Protein AF-A0A3A1U8Y9-F1 (afdb_monomer_lite)

pLDDT: mean 75.76, std 10.54, range [41.84, 91.44]

Sequence (320 aa):
MPALLRFALTLPPLVVVALGGVVLALADAPQGLLAAGSSALALLVVPPLLAGVFVSYWAWEGDARRRLRVCLSVLAAVQLAAAVGFALVLVALPSALPAGLGVLALALSCDPFAVLLGRAARRREPRLVVRTDLDGVRAAIRTAWRRAGIGAAIGLAFGILLVTVLGLGLAGGDLDWRLGAFVLLFTGLGASLAASFGSLAVGRRVREVIGEEWTSSRRIGRAVRGKPEELSPEDADRAARYAAVAPDWLRLQTLSQLTNAVLPLVLAANAVGSDSGLAGFLLVCAALTLATALTAVVLIRGQMRRIRAYAAEHPVPATP

Secondary structure (DSSP, 8-state):
--HHHHHHHHHHHHHHHHHHHHHHHHTT--HHHHHHHHHHHHHHHHHHHHHHHHHHHSB--THHHHHHHHHHHHHHHHHHHHHHHHHHHHHH-GGGHHHHHHHHHHHHHHHHHHHHHHHHHHHTS--------HHHHHHHHHHHHHHHHHHHHHHHHHHHHHHHHHHHHHSTT---HHHHHHHHHHHHHHHHHHHHHHHHHHHHHHHHHH-SBHHHHHHHHHHTTT------HHHHHHHHHHHHHHHHHHHHHHHHHHHHHHHHHHHHHHHTT---TTHHHHHHHHHHHHHHHHHHHHHHHHHHHHHHHHHHHSPPPPP-

Organism: NCBI:txid2306585

Foldseek 3Di:
DDPVLLVVLVVLLVCLLVLQLVLCVVLVHDLVLSLQLNVLSNLLAVLLQVLLLLLQQFDQDDVSVVVNVVSNVVSVVSNVVSLVSNQVSCVVRVSSVVSSVVSSVSSNVSNVVSNVSSVVNNVPDDFQAQDLCLVVLVVLLVVLQVQLQVLLVVLLVVLVVVQVCCCVPPPPNDRDCLSVLSSLLSSLVRSLSSLVSSLSVSSVVLCSLQPRHPVSNVLLLCVLLPHDGDDDPSSLNSSLSSLVNVLSSLVSVLSSLVSVLSNLVSSLVVLVPDPDPCNVVSVVVSVVSVVVSVVSVVVSVSSNVSSNVSNVVRPDDDDD

Radius of gyration: 21.62 Å; chains: 1; bounding box: 52×36×64 Å

Structure (mmCIF, N/CA/C/O backbone):
data_AF-A0A3A1U8Y9-F1
#
_entry.id   AF-A0A3A1U8Y9-F1
#
loop_
_atom_site.group_PDB
_atom_site.id
_atom_site.type_symbol
_atom_site.label_atom_id
_atom_site.label_alt_id
_atom_site.label_comp_id
_atom_site.label_asym_id
_atom_site.label_entity_id
_atom_site.label_seq_id
_atom_site.pdbx_PDB_ins_code
_atom_site.Cartn_x
_atom_site.Cartn_y
_atom_site.Cartn_z
_atom_site.occupancy
_atom_site.B_iso_or_equiv
_atom_site.auth_seq_id
_atom_site.auth_comp_id
_atom_site.auth_asym_id
_atom_site.auth_atom_id
_atom_site.pdbx_PDB_model_num
ATOM 1 N N . MET A 1 1 ? -16.882 -8.673 0.203 1.00 49.19 1 MET A N 1
ATOM 2 C CA . MET A 1 1 ? -16.352 -8.575 -1.181 1.00 49.19 1 MET A CA 1
ATOM 3 C C . MET A 1 1 ? -15.768 -9.919 -1.633 1.00 49.19 1 MET A C 1
ATOM 5 O O . MET A 1 1 ? -14.816 -10.372 -0.986 1.00 49.19 1 MET A O 1
ATOM 9 N N . PRO A 1 2 ? -16.333 -10.568 -2.669 1.00 48.81 2 PRO A N 1
ATOM 10 C CA . PRO A 1 2 ? -15.871 -11.876 -3.144 1.00 48.81 2 PRO A CA 1
ATOM 11 C C . PRO A 1 2 ? -14.422 -11.797 -3.646 1.00 48.81 2 PRO A C 1
ATOM 13 O O . PRO A 1 2 ? -13.988 -10.747 -4.125 1.00 48.81 2 PRO A O 1
ATOM 16 N N . ALA A 1 3 ? -13.656 -12.880 -3.489 1.00 46.62 3 ALA A N 1
ATOM 17 C CA . ALA A 1 3 ? -12.233 -12.942 -3.849 1.00 46.62 3 ALA A CA 1
ATOM 18 C C . ALA A 1 3 ? -11.980 -12.552 -5.318 1.00 46.62 3 ALA A C 1
ATOM 20 O O . ALA A 1 3 ? -11.024 -11.839 -5.610 1.00 46.62 3 ALA A O 1
ATOM 21 N N . LEU A 1 4 ? -12.920 -12.906 -6.196 1.00 41.84 4 LEU A N 1
ATOM 22 C CA . LEU A 1 4 ? -12.939 -12.584 -7.622 1.00 41.84 4 LEU A CA 1
ATOM 23 C C . LEU A 1 4 ? -12.926 -11.073 -7.908 1.00 41.84 4 LEU A C 1
ATOM 25 O O . LEU A 1 4 ? -12.214 -10.617 -8.791 1.00 41.84 4 LEU A O 1
ATOM 29 N N . LEU A 1 5 ? -13.634 -10.274 -7.102 1.00 51.81 5 LEU A N 1
ATOM 30 C CA . LEU A 1 5 ? -13.669 -8.816 -7.261 1.00 51.81 5 LEU A CA 1
ATOM 31 C C . LEU A 1 5 ? -12.352 -8.155 -6.812 1.00 51.81 5 LEU A C 1
ATOM 33 O O . LEU A 1 5 ? -12.000 -7.087 -7.295 1.00 51.81 5 LEU A O 1
ATOM 37 N N . ARG A 1 6 ? -11.622 -8.781 -5.874 1.00 54.00 6 ARG A N 1
ATOM 38 C CA . ARG A 1 6 ? -10.290 -8.316 -5.433 1.00 54.00 6 ARG A CA 1
ATOM 39 C C . ARG A 1 6 ? -9.225 -8.665 -6.469 1.00 54.00 6 ARG A C 1
ATOM 41 O O . ARG A 1 6 ? -8.353 -7.850 -6.726 1.00 54.00 6 ARG A O 1
ATOM 48 N N . PHE A 1 7 ? -9.346 -9.840 -7.081 1.00 50.22 7 PHE A N 1
ATOM 49 C CA . PHE A 1 7 ? -8.491 -10.294 -8.176 1.00 50.22 7 PHE A CA 1
ATOM 50 C C . PHE A 1 7 ? -8.712 -9.479 -9.465 1.00 50.22 7 PHE A C 1
ATOM 52 O O . PHE A 1 7 ? -7.760 -9.088 -10.137 1.00 50.22 7 PHE A O 1
ATOM 59 N N . ALA A 1 8 ? -9.960 -9.111 -9.763 1.00 51.78 8 ALA A N 1
ATOM 60 C CA . ALA A 1 8 ? -10.289 -8.215 -10.873 1.00 51.78 8 ALA A CA 1
ATOM 61 C C . ALA A 1 8 ? -9.749 -6.782 -10.684 1.00 51.78 8 ALA A C 1
ATOM 63 O O . ALA A 1 8 ? -9.529 -6.087 -11.667 1.00 51.78 8 ALA A O 1
ATOM 64 N N . LEU A 1 9 ? -9.499 -6.341 -9.444 1.00 55.62 9 LEU A N 1
ATOM 65 C CA . LEU A 1 9 ? -8.875 -5.041 -9.152 1.00 55.62 9 LEU A CA 1
ATOM 66 C C . LEU A 1 9 ? -7.351 -5.045 -9.332 1.00 55.62 9 LEU A C 1
ATOM 68 O O . LEU A 1 9 ? -6.774 -3.990 -9.569 1.00 55.62 9 LEU A O 1
ATOM 72 N N . THR A 1 10 ? -6.695 -6.203 -9.211 1.00 57.72 10 THR A N 1
ATOM 73 C CA . THR A 1 10 ? -5.240 -6.339 -9.413 1.00 57.72 10 THR A CA 1
ATOM 74 C C . THR A 1 10 ? -4.830 -6.506 -10.856 1.00 57.72 10 THR A C 1
ATOM 76 O O . THR A 1 10 ? -3.714 -6.148 -11.221 1.00 57.72 10 THR A O 1
ATOM 79 N N . LEU A 1 11 ? -5.712 -7.099 -11.653 1.00 64.88 11 LEU A N 1
ATOM 80 C CA . LEU A 1 11 ? -5.398 -7.538 -13.004 1.00 64.88 11 LEU A CA 1
ATOM 81 C C . LEU A 1 11 ? -5.075 -6.365 -13.939 1.00 64.88 11 LEU A C 1
ATOM 83 O O . LEU A 1 11 ? -4.001 -6.396 -14.528 1.00 64.88 11 LEU A O 1
ATOM 87 N N . PRO A 1 12 ? -5.901 -5.303 -14.034 1.00 70.19 12 PRO A N 1
ATOM 88 C CA . PRO A 1 12 ? -5.607 -4.186 -14.932 1.00 70.19 12 PRO A CA 1
ATOM 89 C C . PRO A 1 12 ? -4.289 -3.458 -14.593 1.00 70.19 12 PRO A C 1
ATOM 91 O O . PRO A 1 12 ? -3.465 -3.315 -15.491 1.00 70.19 12 PRO A O 1
ATOM 94 N N . PRO A 1 13 ? -4.001 -3.103 -13.321 1.00 67.62 13 PRO A N 1
ATOM 95 C CA . PRO A 1 13 ? -2.685 -2.639 -12.862 1.00 67.62 13 PRO A CA 1
ATOM 96 C C . PRO A 1 13 ? -1.498 -3.490 -13.320 1.00 67.62 13 PRO A C 1
ATOM 98 O O . PRO A 1 13 ? -0.526 -2.972 -13.864 1.00 67.62 13 PRO A O 1
ATOM 101 N N . LEU A 1 14 ? -1.577 -4.805 -13.094 1.00 66.44 14 LEU A N 1
ATOM 102 C CA . LEU A 1 14 ? -0.514 -5.747 -13.438 1.00 66.44 14 LEU A CA 1
ATOM 103 C C . LEU A 1 14 ? -0.328 -5.856 -14.950 1.00 66.44 14 LEU A C 1
ATOM 105 O O . LEU A 1 14 ? 0.804 -5.883 -15.421 1.00 66.44 14 LEU A O 1
ATOM 109 N N . VAL A 1 15 ? -1.429 -5.875 -15.702 1.00 73.25 15 VAL A N 1
ATOM 110 C CA . VAL A 1 15 ? -1.419 -5.912 -17.167 1.00 73.25 15 VAL A CA 1
ATOM 111 C C . VAL A 1 15 ? -0.811 -4.630 -17.735 1.00 73.25 15 VAL A C 1
ATOM 113 O O . VAL A 1 15 ? 0.017 -4.717 -18.632 1.00 73.25 15 VAL A O 1
ATOM 116 N N . VAL A 1 16 ? -1.137 -3.456 -17.186 1.00 77.19 16 VAL A N 1
ATOM 117 C CA . VAL A 1 16 ? -0.540 -2.171 -17.595 1.00 77.19 16 VAL A CA 1
ATOM 118 C C . VAL A 1 16 ? 0.971 -2.166 -17.374 1.00 77.19 16 VAL A C 1
ATOM 120 O O . VAL A 1 16 ? 1.715 -1.802 -18.281 1.00 77.19 16 VAL A O 1
ATOM 123 N N . VAL A 1 17 ? 1.439 -2.597 -16.197 1.00 72.38 17 VAL A N 1
ATOM 124 C CA . VAL A 1 17 ? 2.880 -2.646 -15.894 1.00 72.38 17 VAL A CA 1
ATOM 125 C C . VAL A 1 17 ? 3.594 -3.671 -16.777 1.00 72.38 17 VAL A C 1
ATOM 127 O O . VAL A 1 17 ? 4.654 -3.368 -17.317 1.00 72.38 17 VAL A O 1
ATOM 130 N N . ALA A 1 18 ? 3.013 -4.859 -16.965 1.00 67.81 18 ALA A N 1
ATOM 131 C CA . ALA A 1 18 ? 3.601 -5.912 -17.790 1.00 67.81 18 ALA A CA 1
ATOM 132 C C . ALA A 1 18 ? 3.671 -5.510 -19.271 1.00 67.81 18 ALA A C 1
ATOM 134 O O . ALA A 1 18 ? 4.740 -5.578 -19.869 1.00 67.81 18 ALA A O 1
ATOM 135 N N . LEU A 1 19 ? 2.562 -5.037 -19.850 1.00 73.00 19 LEU A N 1
ATOM 136 C CA . LEU A 1 19 ? 2.524 -4.586 -21.243 1.00 73.00 19 LEU A CA 1
ATOM 137 C C . LEU A 1 19 ? 3.421 -3.368 -21.457 1.00 73.00 19 LEU A C 1
ATOM 139 O O . LEU A 1 19 ? 4.165 -3.332 -22.428 1.00 73.00 19 LEU A O 1
ATOM 143 N N . GLY A 1 20 ? 3.402 -2.399 -20.541 1.00 73.19 20 GLY A N 1
ATOM 144 C CA . GLY A 1 20 ? 4.269 -1.229 -20.621 1.00 73.19 20 GLY A CA 1
ATOM 145 C C . GLY A 1 20 ? 5.754 -1.588 -20.553 1.00 73.19 20 GLY A C 1
ATOM 146 O O . GLY A 1 20 ? 6.537 -1.073 -21.346 1.00 73.19 20 GLY A O 1
ATOM 147 N N . GLY A 1 21 ? 6.135 -2.522 -19.678 1.00 67.69 21 GLY A N 1
ATOM 148 C CA . GLY A 1 21 ? 7.502 -3.043 -19.615 1.00 67.69 21 GLY A CA 1
ATOM 149 C C . GLY A 1 21 ? 7.924 -3.751 -20.904 1.00 67.69 21 GLY A C 1
ATOM 150 O O . GLY A 1 21 ? 9.014 -3.495 -21.406 1.00 67.69 21 GLY A O 1
ATOM 151 N N . VAL A 1 22 ? 7.048 -4.581 -21.481 1.00 69.12 22 VAL A N 1
ATOM 152 C CA . VAL A 1 22 ? 7.300 -5.265 -22.763 1.00 69.12 22 VAL A CA 1
ATOM 153 C C . VAL A 1 22 ? 7.442 -4.266 -23.910 1.00 69.12 22 VAL A C 1
ATOM 155 O O . VAL A 1 22 ? 8.378 -4.382 -24.691 1.00 69.12 22 VAL A O 1
ATOM 158 N N . VAL A 1 23 ? 6.563 -3.263 -23.999 1.00 75.50 23 VAL A N 1
ATOM 159 C CA . VAL A 1 23 ? 6.639 -2.221 -25.036 1.00 75.50 23 VAL A CA 1
ATOM 160 C C . VAL A 1 23 ? 7.967 -1.475 -24.963 1.00 75.50 23 VAL A C 1
ATOM 162 O O . VAL A 1 23 ? 8.611 -1.286 -25.990 1.00 75.50 23 VAL A O 1
ATOM 165 N N . LEU A 1 24 ? 8.397 -1.078 -23.763 1.00 73.50 24 LEU A N 1
ATOM 166 C CA . LEU A 1 24 ? 9.664 -0.368 -23.598 1.00 73.50 24 LEU A CA 1
ATOM 167 C C . LEU A 1 24 ? 10.874 -1.263 -23.908 1.00 73.50 24 LEU A C 1
ATOM 169 O O . LEU A 1 24 ? 11.832 -0.787 -24.510 1.00 73.50 24 LEU A O 1
ATOM 173 N N . ALA A 1 25 ? 10.828 -2.545 -23.532 1.00 68.62 25 ALA A N 1
ATOM 174 C CA . ALA A 1 25 ? 11.899 -3.501 -23.811 1.00 68.62 25 ALA A CA 1
ATOM 175 C C . ALA A 1 25 ? 12.033 -3.812 -25.312 1.00 68.62 25 ALA A C 1
ATOM 177 O O . ALA A 1 25 ? 13.140 -3.837 -25.836 1.00 68.62 25 ALA A O 1
ATOM 178 N N . LEU A 1 26 ? 10.915 -4.007 -26.019 1.00 73.56 26 LEU A N 1
ATOM 179 C CA . LEU A 1 26 ? 10.909 -4.286 -27.462 1.00 73.56 26 LEU A CA 1
ATOM 180 C C . LEU A 1 26 ? 11.283 -3.070 -28.315 1.00 73.56 26 LEU A C 1
ATOM 182 O O . LEU A 1 26 ? 11.680 -3.229 -29.465 1.00 73.56 26 LEU A O 1
ATOM 186 N N . ALA A 1 27 ? 11.152 -1.862 -27.768 1.00 77.62 27 ALA A N 1
ATOM 187 C CA . ALA A 1 27 ? 11.534 -0.628 -28.444 1.00 77.62 27 ALA A CA 1
ATOM 188 C C . ALA A 1 27 ? 13.041 -0.329 -28.382 1.00 77.62 27 ALA A C 1
ATOM 190 O O . ALA A 1 27 ? 13.447 0.731 -28.854 1.00 77.62 27 ALA A O 1
ATOM 191 N N . ASP A 1 28 ? 13.832 -1.226 -27.781 1.00 73.12 28 ASP A N 1
ATOM 192 C CA . ASP A 1 28 ? 15.274 -1.078 -27.551 1.00 73.12 28 ASP A CA 1
ATOM 193 C C . ASP A 1 28 ? 15.631 0.274 -26.913 1.00 73.12 28 ASP A C 1
ATOM 195 O O . ASP A 1 28 ? 16.528 1.014 -27.322 1.00 73.12 28 ASP A O 1
ATOM 199 N N . ALA A 1 29 ? 14.822 0.660 -25.926 1.00 67.81 29 ALA A N 1
ATOM 200 C CA . ALA A 1 29 ? 14.909 1.975 -25.333 1.00 67.81 29 ALA A CA 1
ATOM 201 C C . ALA A 1 29 ? 16.232 2.153 -24.560 1.00 67.81 29 ALA A C 1
ATOM 203 O O . ALA A 1 29 ? 16.608 1.288 -23.765 1.00 67.81 29 ALA A O 1
ATOM 204 N N . PRO A 1 30 ? 16.904 3.315 -24.683 1.00 72.25 30 PRO A N 1
ATOM 205 C CA . PRO A 1 30 ? 18.024 3.669 -23.823 1.00 72.25 30 PRO A CA 1
ATOM 206 C C . PRO A 1 30 ? 17.662 3.505 -22.344 1.00 72.25 30 PRO A C 1
ATOM 208 O O . PRO A 1 30 ? 16.557 3.855 -21.924 1.00 72.25 30 PRO A O 1
ATOM 211 N N . GLN A 1 31 ? 18.612 3.052 -21.523 1.00 66.00 31 GLN A N 1
ATOM 212 C CA . GLN A 1 31 ? 18.378 2.742 -20.102 1.00 66.00 31 GLN A CA 1
ATOM 213 C C . GLN A 1 31 ? 17.720 3.887 -19.315 1.00 66.00 31 GLN A C 1
ATOM 215 O O . GLN A 1 31 ? 16.882 3.646 -18.445 1.00 66.00 31 GLN A O 1
ATOM 220 N N . GLY A 1 32 ? 18.037 5.140 -19.654 1.00 61.72 32 GLY A N 1
ATOM 221 C CA . GLY A 1 32 ? 17.391 6.308 -19.060 1.00 61.72 32 GLY A CA 1
ATOM 222 C C . GLY A 1 32 ? 15.899 6.425 -19.366 1.00 61.72 32 GLY A C 1
ATOM 223 O O . GLY A 1 32 ? 15.104 6.720 -18.473 1.00 61.72 32 GLY A O 1
ATOM 224 N N . LEU A 1 33 ? 15.508 6.140 -20.609 1.00 70.31 33 LEU A N 1
ATOM 225 C CA . LEU A 1 33 ? 14.110 6.125 -21.040 1.00 70.31 33 LEU A CA 1
ATOM 226 C C . LEU A 1 33 ? 13.372 4.894 -20.506 1.00 70.31 33 LEU A C 1
ATOM 228 O O . LEU A 1 33 ? 12.217 5.020 -20.105 1.00 70.31 33 LEU A O 1
ATOM 232 N N . LEU A 1 34 ? 14.041 3.740 -20.398 1.00 67.38 34 LEU A N 1
ATOM 233 C CA . LEU A 1 34 ? 13.503 2.556 -19.717 1.00 67.38 34 LEU A CA 1
ATOM 234 C C . LEU A 1 34 ? 13.168 2.852 -18.254 1.00 67.38 34 LEU A C 1
ATOM 236 O O . LEU A 1 34 ? 12.066 2.543 -17.794 1.00 67.38 34 LEU A O 1
ATOM 240 N N . ALA A 1 35 ? 14.094 3.478 -17.524 1.00 63.31 35 ALA A N 1
ATOM 241 C CA . ALA A 1 35 ? 13.900 3.835 -16.124 1.00 63.31 35 ALA A CA 1
ATOM 242 C C . ALA A 1 35 ? 12.787 4.881 -15.953 1.00 63.31 35 ALA A C 1
ATOM 244 O O . ALA A 1 35 ? 11.908 4.713 -15.100 1.00 63.31 35 ALA A O 1
ATOM 245 N N . ALA A 1 36 ? 12.782 5.929 -16.785 1.00 65.38 36 ALA A N 1
ATOM 246 C CA . ALA A 1 36 ? 11.752 6.965 -16.768 1.00 65.38 36 ALA A CA 1
ATOM 247 C C . ALA A 1 36 ? 10.365 6.399 -17.119 1.00 65.38 36 ALA A C 1
ATOM 249 O O . ALA A 1 36 ? 9.401 6.638 -16.392 1.00 65.38 36 ALA A O 1
ATOM 250 N N . GLY A 1 37 ? 10.273 5.591 -18.178 1.00 69.81 37 GLY A N 1
ATOM 251 C CA . GLY A 1 37 ? 9.034 4.965 -18.634 1.00 69.81 37 GLY A CA 1
ATOM 252 C C . GLY A 1 37 ? 8.472 3.976 -17.616 1.00 69.81 37 GLY A C 1
ATOM 253 O O . GLY A 1 37 ? 7.290 4.040 -17.285 1.00 69.81 37 GLY A O 1
ATOM 254 N N . SER A 1 38 ? 9.320 3.125 -17.036 1.00 69.44 38 SER A N 1
ATOM 255 C CA . SER A 1 38 ? 8.915 2.170 -15.994 1.00 69.44 38 SER A CA 1
ATOM 256 C C . SER A 1 38 ? 8.442 2.872 -14.719 1.00 69.44 38 SER A C 1
ATOM 258 O O . SER A 1 38 ? 7.443 2.475 -14.117 1.00 69.44 38 SER A O 1
ATOM 260 N N . SER A 1 39 ? 9.121 3.953 -14.323 1.00 66.75 39 SER A N 1
ATOM 261 C CA . SER A 1 39 ? 8.721 4.767 -13.168 1.00 66.75 39 SER A CA 1
ATOM 262 C C . SER A 1 39 ? 7.380 5.456 -13.410 1.00 66.75 39 SER A C 1
ATOM 264 O O . SER A 1 39 ? 6.506 5.440 -12.542 1.00 66.75 39 SER A O 1
ATOM 266 N N . ALA A 1 40 ? 7.185 6.012 -14.607 1.00 72.50 40 ALA A N 1
ATOM 267 C CA . ALA A 1 40 ? 5.928 6.629 -15.001 1.00 72.50 40 ALA A CA 1
ATOM 268 C C . ALA A 1 40 ? 4.778 5.606 -15.038 1.00 72.50 40 ALA A C 1
ATOM 270 O O . ALA A 1 40 ? 3.704 5.885 -14.515 1.00 72.50 40 ALA A O 1
ATOM 271 N N . LEU A 1 41 ? 5.011 4.389 -15.542 1.00 77.06 41 LEU A N 1
ATOM 272 C CA . LEU A 1 41 ? 4.031 3.294 -15.516 1.00 77.06 41 LEU A CA 1
ATOM 273 C C . LEU A 1 41 ? 3.636 2.888 -14.093 1.00 77.06 41 LEU A C 1
ATOM 275 O O . LEU A 1 41 ? 2.451 2.726 -13.805 1.00 77.06 41 LEU A O 1
ATOM 279 N N . ALA A 1 42 ? 4.600 2.772 -13.178 1.00 71.81 42 ALA A N 1
ATOM 280 C CA . ALA A 1 42 ? 4.300 2.494 -11.776 1.00 71.81 42 ALA A CA 1
ATOM 281 C C . ALA A 1 42 ? 3.439 3.613 -11.157 1.00 71.81 42 ALA A C 1
ATOM 283 O O . ALA A 1 42 ? 2.429 3.344 -10.499 1.00 71.81 42 ALA A O 1
ATOM 284 N N . LEU A 1 43 ? 3.792 4.875 -11.420 1.00 77.00 43 LEU A N 1
ATOM 285 C CA . LEU A 1 43 ? 3.061 6.049 -10.934 1.00 77.00 43 LEU A CA 1
ATOM 286 C C . LEU A 1 43 ? 1.717 6.280 -11.634 1.00 77.00 43 LEU A C 1
ATOM 288 O O . LEU A 1 43 ? 0.886 7.001 -11.095 1.00 77.00 43 LEU A O 1
ATOM 292 N N . LEU A 1 44 ? 1.463 5.660 -12.783 1.00 80.00 44 LEU A N 1
ATOM 293 C CA . LEU A 1 44 ? 0.148 5.653 -13.424 1.00 80.00 44 LEU A CA 1
ATOM 294 C C . LEU A 1 44 ? -0.827 4.682 -12.749 1.00 80.00 44 LEU A C 1
ATOM 296 O O . LEU A 1 44 ? -2.038 4.863 -12.818 1.00 80.00 44 LEU A O 1
ATOM 300 N N . VAL A 1 45 ? -0.304 3.653 -12.085 1.00 75.81 45 VAL A N 1
ATOM 301 C CA . VAL A 1 45 ? -1.094 2.542 -11.546 1.00 75.81 45 VAL A CA 1
ATOM 302 C C . VAL A 1 45 ? -1.332 2.668 -10.037 1.00 75.81 45 VAL A C 1
ATOM 304 O O . VAL A 1 45 ? -2.376 2.260 -9.525 1.00 75.81 45 VAL A O 1
ATOM 307 N N . VAL A 1 46 ? -0.390 3.253 -9.297 1.00 74.88 46 VAL A N 1
ATOM 308 C CA . VAL A 1 46 ? -0.500 3.409 -7.837 1.00 74.88 46 VAL A CA 1
ATOM 309 C C . VAL A 1 46 ? -1.617 4.386 -7.415 1.00 74.88 46 VAL A C 1
ATOM 311 O O . VAL A 1 46 ? -2.407 4.019 -6.538 1.00 74.88 46 VAL A O 1
ATOM 314 N N . PRO A 1 47 ? -1.752 5.594 -7.998 1.00 77.69 47 PRO A N 1
ATOM 315 C CA . PRO A 1 47 ? -2.805 6.540 -7.628 1.00 77.69 47 PRO A CA 1
ATOM 316 C C . PRO A 1 47 ? -4.244 6.009 -7.748 1.00 77.69 47 PRO A C 1
ATOM 318 O O . PRO A 1 47 ? -4.963 6.131 -6.749 1.00 77.69 47 PRO A O 1
ATOM 321 N N . PRO A 1 48 ? -4.674 5.353 -8.852 1.00 73.56 48 PRO A N 1
ATOM 322 C CA . PRO A 1 48 ? -6.029 4.802 -8.952 1.00 73.56 48 PRO A CA 1
ATOM 323 C C . PRO A 1 48 ? -6.314 3.762 -7.864 1.00 73.56 48 PRO A C 1
ATOM 325 O O . PRO A 1 48 ? -7.391 3.749 -7.258 1.00 73.56 48 PRO A O 1
ATOM 328 N N . LEU A 1 49 ? -5.327 2.916 -7.546 1.00 71.75 49 LEU A N 1
ATOM 329 C CA . LEU A 1 49 ? -5.439 1.931 -6.470 1.00 71.75 49 LEU A CA 1
ATOM 330 C C . LEU A 1 49 ? -5.639 2.607 -5.110 1.00 71.75 49 LEU A C 1
ATOM 332 O O . LEU A 1 49 ? -6.550 2.241 -4.364 1.00 71.75 49 LEU A O 1
ATOM 336 N N . LEU A 1 50 ? -4.834 3.625 -4.796 1.00 74.94 50 LEU A N 1
ATOM 337 C CA . LEU A 1 50 ? -4.961 4.385 -3.552 1.00 74.94 50 LEU A CA 1
ATOM 338 C C . LEU A 1 50 ? -6.290 5.143 -3.478 1.00 74.94 50 LEU A C 1
ATOM 340 O O . LEU A 1 50 ? -6.927 5.153 -2.424 1.00 74.94 50 LEU A O 1
ATOM 344 N N . ALA A 1 51 ? -6.753 5.724 -4.585 1.00 75.62 51 ALA A N 1
ATOM 345 C CA . ALA A 1 51 ? -8.039 6.408 -4.666 1.00 75.62 51 ALA A CA 1
ATOM 346 C C . ALA A 1 51 ? -9.206 5.452 -4.367 1.00 75.62 51 ALA A C 1
ATOM 348 O O . ALA A 1 51 ? -10.057 5.756 -3.524 1.00 75.62 51 ALA A O 1
ATOM 349 N N . GLY A 1 52 ? -9.215 4.263 -4.981 1.00 69.75 52 GLY A N 1
ATOM 350 C CA . GLY A 1 52 ? -10.203 3.216 -4.704 1.00 69.75 52 GLY A CA 1
ATOM 351 C C . GLY A 1 52 ? -10.189 2.761 -3.240 1.00 69.75 52 GLY A C 1
ATOM 352 O O . GLY A 1 52 ? -11.248 2.573 -2.627 1.00 69.75 52 GLY A O 1
ATOM 353 N N . VAL A 1 53 ? -9.000 2.654 -2.635 1.00 71.75 53 VAL A N 1
ATOM 354 C CA . VAL A 1 53 ? -8.846 2.368 -1.202 1.00 71.75 53 VAL A CA 1
ATOM 355 C C . VAL A 1 53 ? -9.435 3.494 -0.360 1.00 71.75 53 VAL A C 1
ATOM 357 O O . VAL A 1 53 ? -10.314 3.225 0.452 1.00 71.75 53 VAL A O 1
ATOM 360 N N . PHE A 1 54 ? -9.041 4.751 -0.569 1.00 77.31 54 PHE A N 1
ATOM 361 C CA . PHE A 1 54 ? -9.553 5.867 0.228 1.00 77.31 54 PHE A CA 1
ATOM 362 C C . PHE A 1 54 ? -11.076 5.967 0.163 1.00 77.31 54 PHE A C 1
ATOM 364 O O . PHE A 1 54 ? -11.721 6.083 1.203 1.00 77.31 54 PHE A O 1
ATOM 371 N N . VAL A 1 55 ? -11.669 5.848 -1.027 1.00 76.12 55 VAL A N 1
ATOM 372 C CA . VAL A 1 55 ? -13.125 5.947 -1.220 1.00 76.12 55 VAL A CA 1
ATOM 373 C C . VAL A 1 55 ? -13.886 4.792 -0.558 1.00 76.12 55 VAL A C 1
ATOM 375 O O . VAL A 1 55 ? -15.005 4.995 -0.087 1.00 76.12 55 VAL A O 1
ATOM 378 N N . SER A 1 56 ? -13.303 3.593 -0.506 1.00 69.69 56 SER A N 1
ATOM 379 C CA . SER A 1 56 ? -13.955 2.408 0.073 1.00 69.69 56 SER A CA 1
ATOM 380 C C . SER A 1 56 ? -13.704 2.222 1.572 1.00 69.69 56 SER A C 1
ATOM 382 O O . SER A 1 56 ? -14.418 1.457 2.223 1.00 69.69 56 SER A O 1
ATOM 384 N N . TYR A 1 57 ? -12.686 2.881 2.129 1.00 69.19 57 TYR A N 1
ATOM 385 C CA . TYR A 1 57 ? -12.165 2.529 3.447 1.00 69.19 57 TYR A CA 1
ATOM 386 C C . TYR A 1 57 ? -12.708 3.378 4.606 1.00 69.19 57 TYR A C 1
ATOM 388 O O . TYR A 1 57 ? -12.642 2.918 5.737 1.00 69.19 57 TYR A O 1
ATOM 396 N N . TRP A 1 58 ? -13.288 4.560 4.385 1.00 71.00 58 TRP A N 1
ATOM 397 C CA . TRP A 1 58 ? -13.875 5.357 5.477 1.00 71.00 58 TRP A CA 1
ATOM 398 C C . TRP A 1 58 ? -15.237 5.946 5.114 1.00 71.00 58 TRP A C 1
ATOM 400 O O . TRP A 1 58 ? -15.530 6.206 3.944 1.00 71.00 58 TRP A O 1
ATOM 410 N N . ALA A 1 59 ? -16.066 6.194 6.131 1.00 71.81 59 ALA A N 1
ATOM 411 C CA . ALA A 1 59 ? -17.209 7.085 5.995 1.00 71.81 59 ALA A CA 1
ATOM 412 C C . ALA A 1 59 ? -16.698 8.535 6.020 1.00 71.81 59 ALA A C 1
ATOM 414 O O . ALA A 1 59 ? -16.221 9.036 7.038 1.00 71.81 59 ALA A O 1
ATOM 415 N N . TRP A 1 60 ? -16.722 9.189 4.859 1.00 75.44 60 TRP A N 1
ATOM 416 C CA . TRP A 1 60 ? -16.207 10.546 4.692 1.00 75.44 60 TRP A CA 1
ATOM 417 C C . TRP A 1 60 ? -17.336 11.574 4.779 1.00 75.44 60 TRP A C 1
ATOM 419 O O . TRP A 1 60 ? -17.922 11.955 3.762 1.00 75.44 60 TRP A O 1
ATOM 429 N N . GLU A 1 61 ? -17.615 12.036 5.993 1.00 79.06 61 GLU A N 1
ATOM 430 C CA . GLU A 1 61 ? -18.647 13.036 6.287 1.00 79.06 61 GLU A CA 1
ATOM 431 C C . GLU A 1 61 ? -18.025 14.343 6.812 1.00 79.06 61 GLU A C 1
ATOM 433 O O . GLU A 1 61 ? -16.882 14.359 7.277 1.00 79.06 61 GLU A O 1
ATOM 438 N N . GLY A 1 62 ? -18.731 15.467 6.643 1.00 81.44 62 GLY A N 1
ATOM 439 C CA . GLY A 1 62 ? -18.266 16.799 7.058 1.00 81.44 62 GLY A CA 1
ATOM 440 C C . GLY A 1 62 ? -16.851 17.154 6.568 1.00 81.44 62 GLY A C 1
ATOM 441 O O . GLY A 1 62 ? -16.512 16.987 5.390 1.00 81.44 62 GLY A O 1
ATOM 442 N N . ASP A 1 63 ? -15.996 17.603 7.490 1.00 79.75 63 ASP A N 1
ATOM 443 C CA . ASP A 1 63 ? -14.595 17.972 7.233 1.00 79.75 63 ASP A CA 1
ATOM 444 C C . ASP A 1 63 ? -13.735 16.829 6.682 1.00 79.75 63 ASP A C 1
ATOM 446 O O . ASP A 1 63 ? -12.766 17.058 5.946 1.00 79.75 63 ASP A O 1
ATOM 450 N N . ALA A 1 64 ? -14.087 15.576 6.982 1.00 76.44 64 ALA A N 1
ATOM 451 C CA . ALA A 1 64 ? -13.380 14.422 6.444 1.00 76.44 64 ALA A CA 1
ATOM 452 C C . ALA A 1 64 ? -13.546 14.354 4.914 1.00 76.44 64 ALA A C 1
ATOM 454 O O . ALA A 1 64 ? -12.593 14.046 4.199 1.00 76.44 64 ALA A O 1
ATOM 455 N N . ARG A 1 65 ? -14.704 14.762 4.378 1.00 83.12 65 ARG A N 1
ATOM 456 C CA . ARG A 1 65 ? -14.954 14.828 2.928 1.00 83.12 65 ARG A CA 1
ATOM 457 C C . ARG A 1 65 ? -14.099 15.883 2.226 1.00 83.12 65 ARG A C 1
ATOM 459 O O . ARG A 1 65 ? -13.724 15.694 1.068 1.00 83.12 65 ARG A O 1
ATOM 466 N N . ARG A 1 66 ? -13.775 16.996 2.898 1.00 85.62 66 ARG A N 1
ATOM 467 C CA . ARG A 1 66 ? -12.816 17.990 2.379 1.00 85.62 66 ARG A CA 1
ATOM 468 C C . ARG A 1 66 ? -11.419 17.380 2.276 1.00 85.62 66 ARG A C 1
ATOM 470 O O . ARG A 1 66 ? -10.774 17.533 1.245 1.00 85.62 66 ARG A O 1
ATOM 477 N N . ARG A 1 67 ? -10.983 16.635 3.294 1.00 83.25 67 ARG A N 1
ATOM 478 C CA . ARG A 1 67 ? -9.679 15.950 3.285 1.00 83.25 67 ARG A CA 1
ATOM 479 C C . ARG A 1 67 ? -9.594 14.863 2.218 1.00 83.25 67 ARG A C 1
ATOM 481 O O . ARG A 1 67 ? -8.595 14.819 1.513 1.00 83.25 67 ARG A O 1
ATOM 488 N N . LEU A 1 68 ? -10.650 14.064 2.036 1.00 84.25 68 LEU A N 1
ATOM 489 C CA . LEU A 1 68 ? -10.717 13.099 0.936 1.00 84.25 68 LEU A CA 1
ATOM 490 C C . LEU A 1 68 ? -10.523 13.790 -0.417 1.00 84.25 68 LEU A C 1
ATOM 492 O O . LEU A 1 68 ? -9.735 13.312 -1.223 1.00 84.25 68 LEU A O 1
ATOM 496 N N . ARG A 1 69 ? -11.207 14.918 -0.660 1.00 86.44 69 ARG A N 1
ATOM 497 C CA . ARG A 1 69 ? -11.047 15.682 -1.908 1.00 86.44 69 ARG A CA 1
ATOM 498 C C . ARG A 1 69 ? -9.600 16.112 -2.124 1.00 86.44 69 ARG A C 1
ATOM 500 O O . ARG A 1 69 ? -9.078 15.860 -3.196 1.00 86.44 69 ARG A O 1
ATOM 507 N N . VAL A 1 70 ? -8.944 16.663 -1.101 1.00 87.44 70 VAL A N 1
ATOM 508 C CA . VAL A 1 70 ? -7.521 17.035 -1.184 1.00 87.44 70 VAL A CA 1
ATOM 509 C C . VAL A 1 70 ? -6.646 15.820 -1.506 1.00 87.44 70 VAL A C 1
ATOM 511 O O . VAL A 1 70 ? -5.824 15.897 -2.411 1.00 87.44 70 VAL A O 1
ATOM 514 N N . CYS A 1 71 ? -6.844 14.683 -0.829 1.00 85.00 71 CYS A N 1
ATOM 515 C CA . CYS A 1 71 ? -6.092 13.459 -1.118 1.00 85.00 71 CYS A CA 1
ATOM 516 C C . CYS A 1 71 ? -6.300 12.983 -2.562 1.00 85.00 71 CYS A C 1
ATOM 518 O O . CYS A 1 71 ? -5.327 12.684 -3.245 1.00 85.00 71 CYS A O 1
ATOM 520 N N . LEU A 1 72 ? -7.546 12.949 -3.043 1.00 85.88 72 LEU A N 1
ATOM 521 C CA . LEU A 1 72 ? -7.854 12.560 -4.420 1.00 85.88 72 LEU A CA 1
ATOM 522 C C . LEU A 1 72 ? -7.271 13.548 -5.440 1.00 85.88 72 LEU A C 1
ATOM 524 O O . LEU A 1 72 ? -6.764 13.112 -6.465 1.00 85.88 72 LEU A O 1
ATOM 528 N N . SER A 1 73 ? -7.276 14.852 -5.150 1.00 84.81 73 SER A N 1
ATOM 529 C CA . SER A 1 73 ? -6.645 15.866 -6.003 1.00 84.81 73 SER A CA 1
ATOM 530 C C . SER A 1 73 ? -5.130 15.683 -6.095 1.00 84.81 73 SER A C 1
ATOM 532 O O . SER A 1 73 ? -4.579 15.780 -7.186 1.00 84.81 73 SER A O 1
ATOM 534 N N . VAL A 1 74 ? -4.456 15.376 -4.981 1.00 84.75 74 VAL A N 1
ATOM 535 C CA . VAL A 1 74 ? -3.012 15.084 -4.982 1.00 84.75 74 VAL A CA 1
ATOM 536 C C . VAL A 1 74 ? -2.716 13.825 -5.798 1.00 84.75 74 VAL A C 1
ATOM 538 O O . VAL A 1 74 ? -1.805 13.838 -6.619 1.00 84.75 74 VAL A O 1
ATOM 541 N N . LEU A 1 75 ? -3.500 12.757 -5.621 1.00 83.19 75 LEU A N 1
ATOM 542 C CA . LEU A 1 75 ? -3.342 11.523 -6.396 1.00 83.19 75 LEU A CA 1
ATOM 543 C C . LEU A 1 75 ? -3.544 11.757 -7.900 1.00 83.19 75 LEU A C 1
ATOM 545 O O . LEU A 1 75 ? -2.717 11.316 -8.693 1.00 83.19 75 LEU A O 1
ATOM 549 N N . ALA A 1 76 ? -4.580 12.510 -8.280 1.00 83.50 76 ALA A N 1
ATOM 550 C CA . ALA A 1 76 ? -4.836 12.869 -9.673 1.00 83.50 76 ALA A CA 1
ATOM 551 C C . ALA A 1 76 ? -3.698 13.714 -10.273 1.00 83.50 76 ALA A C 1
ATOM 553 O O . ALA A 1 76 ? -3.307 13.494 -11.415 1.00 83.50 76 ALA A O 1
ATOM 554 N N . ALA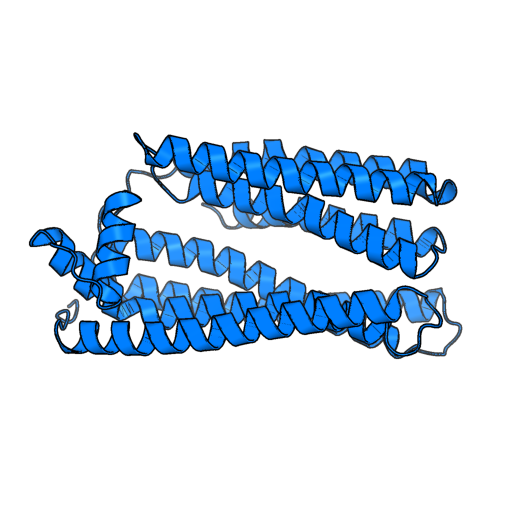 A 1 77 ? -3.124 14.647 -9.504 1.00 80.94 77 ALA A N 1
ATOM 555 C CA . ALA A 1 77 ? -1.984 15.447 -9.951 1.00 80.94 77 ALA A CA 1
ATOM 556 C C . ALA A 1 77 ? -0.726 14.591 -10.183 1.00 80.94 77 ALA A C 1
ATOM 558 O O . ALA A 1 77 ? -0.052 14.758 -11.198 1.00 80.94 77 ALA A O 1
ATOM 559 N N . VAL A 1 78 ? -0.434 13.645 -9.280 1.00 79.50 78 VAL A N 1
ATOM 560 C CA . VAL A 1 78 ? 0.677 12.687 -9.443 1.00 79.50 78 VAL A CA 1
ATOM 561 C C . VAL A 1 78 ? 0.480 11.838 -10.697 1.00 79.50 78 VAL A C 1
ATOM 563 O O . VAL A 1 78 ? 1.414 11.661 -11.475 1.00 79.50 78 VAL A O 1
ATOM 566 N N . GLN A 1 79 ? -0.736 11.347 -10.923 1.00 84.69 79 GLN A N 1
ATOM 567 C CA . GLN A 1 79 ? -1.049 10.531 -12.090 1.00 84.69 79 GLN A CA 1
ATOM 568 C C . GLN A 1 79 ? -0.982 11.319 -13.397 1.00 84.69 79 GLN A C 1
ATOM 570 O O . GLN A 1 79 ? -0.478 10.801 -14.389 1.00 84.69 79 GLN A O 1
ATOM 575 N N . LEU A 1 80 ? -1.432 12.577 -13.404 1.00 86.62 80 LEU A N 1
ATOM 576 C CA . LEU A 1 80 ? -1.289 13.462 -14.557 1.00 86.62 80 LEU A CA 1
ATOM 577 C C . LEU A 1 80 ? 0.190 13.699 -14.884 1.00 86.62 80 LEU A C 1
ATOM 579 O O . LEU A 1 80 ? 0.586 13.572 -16.039 1.00 86.62 80 LEU A O 1
ATOM 583 N N . ALA A 1 81 ? 1.019 13.976 -13.874 1.00 79.00 81 ALA A N 1
ATOM 584 C CA . ALA A 1 81 ? 2.461 14.122 -14.061 1.00 79.00 81 ALA A CA 1
ATOM 585 C C . ALA A 1 81 ? 3.101 12.834 -14.611 1.00 79.00 81 ALA A C 1
ATOM 587 O O . ALA A 1 81 ? 3.937 12.898 -15.510 1.00 79.00 81 ALA A O 1
ATOM 588 N N . ALA A 1 82 ? 2.667 11.666 -14.129 1.00 81.50 82 ALA A N 1
ATOM 589 C CA . ALA A 1 82 ? 3.118 10.371 -14.633 1.00 81.50 82 ALA A CA 1
ATOM 590 C C . ALA A 1 82 ? 2.674 10.115 -16.083 1.00 81.50 82 ALA A C 1
ATOM 592 O O . ALA A 1 82 ? 3.473 9.649 -16.889 1.00 81.50 82 ALA A O 1
ATOM 593 N N . ALA A 1 83 ? 1.436 10.469 -16.442 1.00 87.25 83 ALA A N 1
ATOM 594 C CA . ALA A 1 83 ? 0.924 10.365 -17.808 1.00 87.25 83 ALA A CA 1
ATOM 595 C C . ALA A 1 83 ? 1.730 11.230 -18.780 1.00 87.25 83 ALA A C 1
ATOM 597 O O . ALA A 1 83 ? 2.136 10.752 -19.836 1.00 87.25 83 ALA A O 1
ATOM 598 N N . VAL A 1 84 ? 2.009 12.479 -18.394 1.00 87.31 84 VAL A N 1
ATOM 599 C CA . VAL A 1 84 ? 2.854 13.393 -19.172 1.00 87.31 84 VAL A CA 1
ATOM 600 C C . VAL A 1 84 ? 4.269 12.830 -19.302 1.00 87.31 84 VAL A C 1
ATOM 602 O O . VAL A 1 84 ? 4.787 12.753 -20.411 1.00 87.31 84 VAL A O 1
ATOM 605 N N . GLY A 1 85 ? 4.875 12.371 -18.204 1.00 80.06 85 GLY A N 1
ATOM 606 C CA . GLY A 1 85 ? 6.208 11.765 -18.224 1.00 80.06 85 GLY A CA 1
ATOM 607 C C . GLY A 1 85 ? 6.292 10.538 -19.135 1.00 80.06 85 GLY A C 1
ATOM 608 O O . GLY A 1 85 ? 7.219 10.427 -19.933 1.00 80.06 85 GLY A O 1
ATOM 609 N N . PHE A 1 86 ? 5.297 9.649 -19.081 1.00 85.75 86 PHE A N 1
ATOM 610 C CA . PHE A 1 86 ? 5.233 8.485 -19.963 1.00 85.75 86 PHE A CA 1
ATOM 611 C C . PHE A 1 86 ? 5.035 8.889 -21.428 1.00 85.75 86 PHE A C 1
ATOM 613 O O . PHE A 1 86 ? 5.719 8.365 -22.301 1.00 85.75 86 PHE A O 1
ATOM 620 N N . ALA A 1 87 ? 4.161 9.860 -21.710 1.00 88.25 87 ALA A N 1
ATOM 621 C CA . ALA A 1 87 ? 3.962 10.372 -23.064 1.00 88.25 87 ALA A CA 1
ATOM 622 C C . ALA A 1 87 ? 5.254 10.963 -23.652 1.00 88.25 87 ALA A C 1
ATOM 624 O O . ALA A 1 87 ? 5.568 10.697 -24.808 1.00 88.25 87 ALA A O 1
ATOM 625 N N . LEU A 1 88 ? 6.042 11.694 -22.855 1.00 86.00 88 LEU A N 1
ATOM 626 C CA . LEU A 1 88 ? 7.351 12.206 -23.279 1.00 86.00 88 LEU A CA 1
ATOM 627 C C . LEU A 1 88 ? 8.330 11.074 -23.627 1.00 86.00 88 LEU A C 1
ATOM 629 O O . LEU A 1 88 ? 9.047 11.175 -24.620 1.00 86.00 88 LEU A O 1
ATOM 633 N N . VAL A 1 89 ? 8.322 9.976 -22.862 1.00 82.94 89 VAL A N 1
ATOM 634 C CA . VAL A 1 89 ? 9.115 8.774 -23.180 1.00 82.94 89 VAL A CA 1
ATOM 635 C C . VAL A 1 89 ? 8.664 8.145 -24.502 1.00 82.94 89 VAL A C 1
ATOM 637 O O . VAL A 1 89 ? 9.510 7.776 -25.310 1.00 82.94 89 VAL A O 1
ATOM 640 N N . LEU A 1 90 ? 7.355 8.068 -24.763 1.00 87.62 90 LEU A N 1
ATOM 641 C CA . LEU A 1 90 ? 6.831 7.543 -26.031 1.00 87.62 90 LEU A CA 1
ATOM 642 C C . LEU A 1 90 ? 7.188 8.421 -27.233 1.00 87.62 90 LEU A C 1
ATOM 644 O O . LEU A 1 90 ? 7.482 7.893 -28.299 1.00 87.62 90 LEU A O 1
ATOM 648 N N . VAL A 1 91 ? 7.201 9.748 -27.079 1.00 88.50 91 VAL A N 1
ATOM 649 C CA . VAL A 1 91 ? 7.648 10.665 -28.145 1.00 88.50 91 VAL A CA 1
ATOM 650 C C . VAL A 1 91 ? 9.127 10.442 -28.473 1.00 88.50 91 VAL A C 1
ATOM 652 O O . VAL A 1 91 ? 9.506 10.483 -29.640 1.00 88.50 91 VAL A O 1
ATOM 655 N N . ALA A 1 92 ? 9.954 10.155 -27.464 1.00 84.62 92 ALA A N 1
ATOM 656 C CA . ALA A 1 92 ? 11.362 9.811 -27.652 1.00 84.62 92 ALA A CA 1
ATOM 657 C C . ALA A 1 92 ? 11.584 8.396 -28.231 1.00 84.62 92 ALA A C 1
ATOM 659 O O . ALA A 1 92 ? 12.695 8.084 -28.654 1.00 84.62 92 ALA A O 1
ATOM 660 N N . LEU A 1 93 ? 10.543 7.555 -28.275 1.00 86.88 93 LEU A N 1
ATOM 661 C CA . LEU A 1 93 ? 10.565 6.185 -28.798 1.00 86.88 93 LEU A CA 1
ATOM 662 C C . LEU A 1 93 ? 9.433 5.979 -29.822 1.00 86.88 93 LEU A C 1
ATOM 664 O O . LEU A 1 93 ? 8.444 5.303 -29.526 1.00 86.88 93 LEU A O 1
ATOM 668 N N . PRO A 1 94 ? 9.551 6.525 -31.047 1.00 85.06 94 PRO A N 1
ATOM 669 C CA . PRO A 1 94 ? 8.469 6.483 -32.033 1.00 85.06 94 PRO A CA 1
ATOM 670 C C . PRO A 1 94 ? 8.002 5.059 -32.382 1.00 85.06 94 PRO A C 1
ATOM 672 O O . PRO A 1 94 ? 6.821 4.845 -32.648 1.00 85.06 94 PRO A O 1
ATOM 675 N N . SER A 1 95 ? 8.907 4.074 -32.321 1.00 84.00 95 SER A N 1
ATOM 676 C CA . SER A 1 95 ? 8.612 2.644 -32.509 1.00 84.00 95 SER A CA 1
ATOM 677 C C . SER A 1 95 ? 7.675 2.073 -31.437 1.00 84.00 95 SER A C 1
ATOM 679 O O . SER A 1 95 ? 6.882 1.178 -31.721 1.00 84.00 95 SER A O 1
ATOM 681 N N . ALA A 1 96 ? 7.718 2.616 -30.217 1.00 82.69 96 ALA A N 1
ATOM 682 C CA . ALA A 1 96 ? 6.868 2.226 -29.096 1.00 82.69 96 ALA A CA 1
ATOM 683 C C . ALA A 1 96 ? 5.506 2.931 -29.098 1.00 82.69 96 ALA A C 1
ATOM 685 O O . ALA A 1 96 ? 4.608 2.529 -28.360 1.00 82.69 96 ALA A O 1
ATOM 686 N N . LEU A 1 97 ? 5.345 4.000 -29.882 1.00 86.38 97 LEU A N 1
ATOM 687 C CA . LEU A 1 97 ? 4.258 4.969 -29.738 1.00 86.38 97 LEU A CA 1
ATOM 688 C C . LEU A 1 97 ? 2.852 4.346 -29.892 1.00 86.38 97 LEU A C 1
ATOM 690 O O . LEU A 1 97 ? 2.024 4.583 -29.011 1.00 86.38 97 LEU A O 1
ATOM 694 N N . PRO A 1 98 ? 2.559 3.488 -30.895 1.00 85.06 98 PRO A N 1
ATOM 695 C CA . PRO A 1 98 ? 1.226 2.893 -31.042 1.00 85.06 98 PRO A CA 1
ATOM 696 C C . PRO A 1 98 ? 0.843 1.985 -29.865 1.00 85.06 98 PRO A C 1
ATOM 698 O O . PRO A 1 98 ? -0.241 2.115 -29.294 1.00 85.06 98 PRO A O 1
ATOM 701 N N . ALA A 1 99 ? 1.750 1.090 -29.462 1.00 81.06 99 ALA A N 1
ATOM 702 C CA . ALA A 1 99 ? 1.512 0.167 -28.354 1.00 81.06 99 ALA A CA 1
ATOM 703 C C . ALA A 1 99 ? 1.509 0.899 -26.999 1.00 81.06 99 ALA A C 1
ATOM 705 O O . ALA A 1 99 ? 0.674 0.629 -26.136 1.00 81.06 99 ALA A O 1
ATOM 706 N N . GLY A 1 100 ? 2.395 1.881 -26.836 1.00 83.94 100 GLY A N 1
ATOM 707 C CA . GLY A 1 100 ? 2.510 2.718 -25.650 1.00 83.94 100 GLY A CA 1
ATOM 708 C C . GLY A 1 100 ? 1.281 3.588 -25.403 1.00 83.94 100 GLY A C 1
ATOM 709 O O . GLY A 1 100 ? 0.835 3.686 -24.261 1.00 83.94 100 GLY A O 1
ATOM 710 N N . LEU A 1 101 ? 0.669 4.158 -26.448 1.00 88.31 101 LEU A N 1
ATOM 711 C CA . LEU A 1 101 ? -0.607 4.873 -26.319 1.00 88.31 101 LEU A CA 1
ATOM 712 C C . LEU A 1 101 ? -1.726 3.946 -25.828 1.00 88.31 101 LEU A C 1
ATOM 714 O O . LEU A 1 101 ? -2.526 4.352 -24.985 1.00 88.31 101 LEU A O 1
ATOM 718 N N . GLY A 1 102 ? -1.746 2.691 -26.290 1.00 85.50 102 GLY A N 1
ATOM 719 C CA . GLY A 1 102 ? -2.663 1.666 -25.786 1.00 85.50 102 GLY A CA 1
ATOM 720 C C . GLY A 1 102 ? -2.469 1.385 -24.293 1.00 85.50 102 GLY A C 1
ATOM 721 O O . GLY A 1 102 ? -3.441 1.360 -23.536 1.00 85.50 102 GLY A O 1
ATOM 722 N N . VAL A 1 103 ? -1.216 1.249 -23.843 1.00 84.81 103 VAL A N 1
ATOM 723 C CA . VAL A 1 103 ? -0.881 1.072 -22.417 1.00 84.81 103 VAL A CA 1
ATOM 724 C C . VAL A 1 103 ? -1.288 2.293 -21.594 1.00 84.81 103 VAL A C 1
ATOM 726 O O . VAL A 1 103 ? -1.884 2.135 -20.531 1.00 84.81 103 VAL A O 1
ATOM 729 N N . LEU A 1 104 ? -1.017 3.506 -22.082 1.00 87.94 104 LEU A N 1
ATOM 730 C CA . LEU A 1 104 ? -1.392 4.748 -21.405 1.00 87.94 104 LEU A CA 1
ATOM 731 C C . LEU A 1 104 ? -2.915 4.878 -21.274 1.00 87.94 104 LEU A C 1
ATOM 733 O O . LEU A 1 104 ? -3.413 5.182 -20.191 1.00 87.94 104 LEU A O 1
ATOM 737 N N . ALA A 1 105 ? -3.665 4.596 -22.342 1.00 87.06 105 ALA A N 1
ATOM 738 C CA . ALA A 1 105 ? -5.126 4.606 -22.317 1.00 87.06 105 ALA A CA 1
ATOM 739 C C . ALA A 1 105 ? -5.683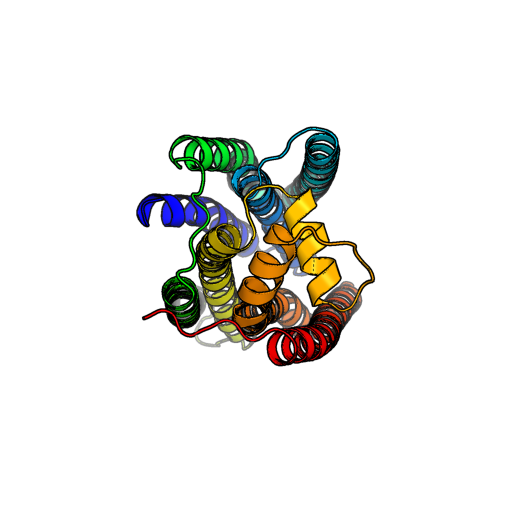 3.578 -21.318 1.00 87.06 105 ALA A C 1
ATOM 741 O O . ALA A 1 105 ? -6.565 3.903 -20.517 1.00 87.06 105 ALA A O 1
ATOM 742 N N . LEU A 1 106 ? -5.126 2.361 -21.304 1.00 83.94 106 LEU A N 1
ATOM 743 C CA . LEU A 1 106 ? -5.489 1.332 -20.330 1.00 83.94 106 LEU A CA 1
ATOM 744 C C . LEU A 1 106 ? -5.171 1.785 -18.897 1.00 83.94 106 LEU A C 1
ATOM 746 O O . LEU A 1 106 ? -6.010 1.635 -18.010 1.00 83.94 106 LEU A O 1
ATOM 750 N N . ALA A 1 107 ? -4.009 2.399 -18.671 1.00 83.12 107 ALA A N 1
ATOM 751 C CA . ALA A 1 107 ? -3.607 2.912 -17.366 1.00 83.12 107 ALA A CA 1
ATOM 752 C C . ALA A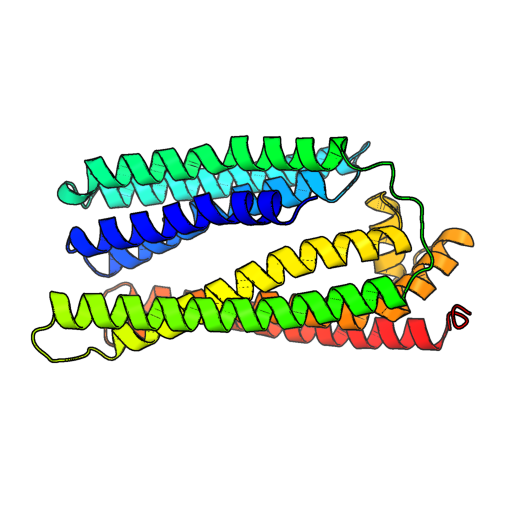 1 107 ? -4.562 3.997 -16.849 1.00 83.12 107 ALA A C 1
ATOM 754 O O . ALA A 1 107 ? -5.004 3.938 -15.704 1.00 83.12 107 ALA A O 1
ATOM 755 N N . LEU A 1 108 ? -4.944 4.950 -17.703 1.00 85.62 108 LEU A N 1
ATOM 756 C CA . LEU A 1 108 ? -5.897 6.009 -17.357 1.00 85.62 108 LEU A CA 1
ATOM 757 C C . LEU A 1 108 ? -7.309 5.460 -17.103 1.00 85.62 108 LEU A C 1
ATOM 759 O O . LEU A 1 108 ? -8.038 5.989 -16.265 1.00 85.62 108 LEU A O 1
ATOM 763 N N . SER A 1 109 ? -7.688 4.356 -17.754 1.00 82.50 109 SER A N 1
ATOM 764 C CA . SER A 1 109 ? -8.970 3.687 -17.500 1.00 82.50 109 SER A CA 1
ATOM 765 C C . SER A 1 109 ? -9.061 3.027 -16.111 1.00 82.50 109 SER A C 1
ATOM 767 O O . SER A 1 109 ? -10.167 2.770 -15.621 1.00 82.50 109 SER A O 1
ATOM 769 N N . CYS A 1 110 ? -7.928 2.812 -15.426 1.00 78.31 110 CYS A N 1
ATOM 770 C CA . CYS A 1 110 ? -7.902 2.253 -14.071 1.00 78.31 110 CYS A CA 1
ATOM 771 C C . CYS A 1 110 ? -8.571 3.167 -13.032 1.00 78.31 110 CYS A C 1
ATOM 773 O O . CYS A 1 110 ? -9.124 2.655 -12.062 1.00 78.31 110 CYS A O 1
ATOM 775 N N . ASP A 1 111 ? -8.571 4.489 -13.224 1.00 74.00 111 ASP A N 1
ATOM 776 C CA . ASP A 1 111 ? -9.195 5.457 -12.306 1.00 74.00 111 ASP A CA 1
ATOM 777 C C . ASP A 1 111 ? -10.709 5.304 -12.172 1.00 74.00 111 ASP A C 1
ATOM 779 O O . ASP A 1 111 ? -11.196 5.028 -11.065 1.00 74.00 111 ASP A O 1
ATOM 783 N N . PRO A 1 112 ? -11.494 5.470 -13.259 1.00 75.12 112 PRO A N 1
ATOM 784 C CA . PRO A 1 112 ? -12.936 5.319 -13.170 1.00 75.12 112 PRO A CA 1
ATOM 785 C C . PRO A 1 112 ? -13.285 3.911 -12.693 1.00 75.12 112 PRO A C 1
ATOM 787 O O . PRO A 1 112 ? -14.188 3.758 -11.871 1.00 75.12 112 PRO A O 1
ATOM 790 N N . PHE A 1 113 ? -12.522 2.897 -13.111 1.00 72.31 113 PHE A N 1
ATOM 791 C CA . PHE A 1 113 ? -12.714 1.522 -12.672 1.00 72.31 113 PHE A CA 1
ATOM 792 C C . PHE A 1 113 ? -12.513 1.361 -11.157 1.00 72.31 113 PHE A C 1
ATOM 794 O O . PHE A 1 113 ? -13.409 0.867 -10.470 1.00 72.31 113 PHE A O 1
ATOM 801 N N . ALA A 1 114 ? -11.397 1.842 -10.603 1.00 70.19 114 ALA A N 1
ATOM 802 C CA . ALA A 1 114 ? -11.084 1.744 -9.179 1.00 70.19 114 ALA A CA 1
ATOM 803 C C . ALA A 1 114 ? -12.065 2.540 -8.305 1.00 70.19 114 ALA A C 1
ATOM 805 O O . ALA A 1 114 ? -12.489 2.058 -7.250 1.00 70.19 114 ALA A O 1
ATOM 806 N N . VAL A 1 115 ? -12.492 3.727 -8.751 1.00 71.31 115 VAL A N 1
ATOM 807 C CA . VAL A 1 115 ? -13.491 4.543 -8.042 1.00 71.31 115 VAL A CA 1
ATOM 808 C C . VAL A 1 115 ? -14.873 3.889 -8.081 1.00 71.31 115 VAL A C 1
ATOM 810 O O . VAL A 1 115 ? -15.549 3.826 -7.048 1.00 71.31 115 VAL A O 1
ATOM 813 N N . LEU A 1 116 ? -15.307 3.382 -9.239 1.00 75.31 116 LEU A N 1
ATOM 814 C CA . LEU A 1 116 ? -16.591 2.688 -9.385 1.00 75.31 116 LEU A CA 1
ATOM 815 C C . LEU A 1 116 ? -16.634 1.424 -8.528 1.00 75.31 116 LEU A C 1
ATOM 817 O O . LEU A 1 116 ? -17.595 1.225 -7.782 1.00 75.31 116 LEU A O 1
ATOM 821 N N . LEU A 1 117 ? -15.573 0.618 -8.555 1.00 68.44 117 LEU A N 1
ATOM 822 C CA . LEU A 1 117 ? -15.444 -0.565 -7.707 1.00 68.44 117 LEU A CA 1
ATOM 823 C C . LEU A 1 117 ? -15.374 -0.218 -6.225 1.00 68.44 117 LEU A C 1
ATOM 825 O O . LEU A 1 117 ? -16.029 -0.883 -5.425 1.00 68.44 117 LEU A O 1
ATOM 829 N N . GLY A 1 118 ? -14.648 0.836 -5.847 1.00 64.69 118 GLY A N 1
ATOM 830 C CA . GLY A 1 118 ? -14.595 1.311 -4.465 1.00 64.69 118 GLY A CA 1
ATOM 831 C C . GLY A 1 118 ? -15.978 1.711 -3.945 1.00 64.69 118 GLY A C 1
ATOM 832 O O . GLY A 1 118 ? -16.382 1.311 -2.851 1.00 64.69 118 GLY A O 1
ATOM 833 N N . ARG A 1 119 ? -16.759 2.428 -4.764 1.00 71.44 119 ARG A N 1
ATOM 834 C CA . ARG A 1 119 ? -18.151 2.795 -4.450 1.00 71.44 119 ARG A CA 1
ATOM 835 C C . ARG A 1 119 ? -19.076 1.581 -4.401 1.00 71.44 119 ARG A C 1
ATOM 837 O O . ARG A 1 119 ? -19.894 1.484 -3.488 1.00 71.44 119 ARG A O 1
ATOM 844 N N . ALA A 1 120 ? -18.958 0.658 -5.352 1.00 68.06 120 ALA A N 1
ATOM 845 C CA . ALA A 1 120 ? -19.764 -0.560 -5.396 1.00 68.06 120 ALA A CA 1
ATOM 846 C C . ALA A 1 120 ? -19.476 -1.479 -4.199 1.00 68.06 120 ALA A C 1
ATOM 848 O O . ALA A 1 120 ? -20.403 -2.046 -3.620 1.00 68.06 120 ALA A O 1
ATOM 849 N N . ALA A 1 121 ? -18.209 -1.577 -3.787 1.00 66.00 121 ALA A N 1
ATOM 850 C CA . ALA A 1 121 ? -17.803 -2.298 -2.588 1.00 66.00 121 ALA A CA 1
ATOM 851 C C . ALA A 1 121 ? -18.427 -1.684 -1.327 1.00 66.00 121 ALA A C 1
ATOM 853 O O . ALA A 1 121 ? -18.957 -2.431 -0.512 1.00 66.00 121 ALA A O 1
ATOM 854 N N . ARG A 1 122 ? -18.454 -0.346 -1.215 1.00 66.94 122 ARG A N 1
ATOM 855 C CA . ARG A 1 122 ? -19.102 0.357 -0.095 1.00 66.94 122 ARG A CA 1
ATOM 856 C C . ARG A 1 122 ? -20.616 0.125 -0.047 1.00 66.94 122 ARG A C 1
ATOM 858 O O . ARG A 1 122 ? -21.163 -0.090 1.022 1.00 66.94 122 ARG A O 1
ATOM 865 N N . ARG A 1 123 ? -21.304 0.155 -1.194 1.00 63.69 123 ARG A N 1
ATOM 866 C CA . ARG A 1 123 ? -22.774 -0.007 -1.263 1.00 63.69 123 ARG A CA 1
ATOM 867 C C . ARG A 1 123 ? -23.266 -1.405 -0.882 1.00 63.69 123 ARG A C 1
ATOM 869 O O . ARG A 1 123 ? -24.412 -1.545 -0.481 1.00 63.69 123 ARG A O 1
ATOM 876 N N . ARG A 1 124 ? -22.430 -2.431 -1.051 1.00 57.72 124 ARG A N 1
ATOM 877 C CA . ARG A 1 124 ? -22.764 -3.829 -0.727 1.00 57.72 124 ARG A CA 1
ATOM 878 C C . ARG A 1 124 ? -22.415 -4.217 0.708 1.00 57.72 124 ARG A C 1
ATOM 880 O O . ARG A 1 124 ? -22.600 -5.374 1.075 1.00 57.72 124 ARG A O 1
ATOM 887 N N . GLU A 1 125 ? -21.872 -3.292 1.491 1.00 54.72 125 GLU A N 1
ATOM 888 C CA . GLU A 1 125 ? -21.518 -3.547 2.879 1.00 54.72 125 GLU A CA 1
ATOM 889 C C . GLU A 1 125 ? -22.635 -2.998 3.778 1.00 54.72 125 GLU A C 1
ATOM 891 O O . GLU A 1 125 ? -22.906 -1.796 3.738 1.00 54.72 125 GLU A O 1
ATOM 896 N N . PRO A 1 126 ? -23.336 -3.854 4.553 1.00 54.25 126 PRO A N 1
ATOM 897 C CA . PRO A 1 126 ? -24.177 -3.350 5.632 1.00 54.25 126 PRO A CA 1
ATOM 898 C C . PRO A 1 126 ? -23.295 -2.523 6.577 1.00 54.25 126 PRO A C 1
ATOM 900 O O . PRO A 1 126 ? -22.116 -2.850 6.732 1.00 54.25 126 PRO A O 1
ATOM 903 N N . ARG A 1 127 ? -23.851 -1.455 7.175 1.00 56.94 127 ARG A N 1
ATOM 904 C CA . ARG A 1 127 ? -23.154 -0.623 8.178 1.00 56.94 127 ARG A CA 1
ATOM 905 C C . ARG A 1 127 ? -22.372 -1.538 9.120 1.00 56.94 127 ARG A C 1
ATOM 907 O O . ARG A 1 127 ? -22.969 -2.472 9.665 1.00 56.94 127 ARG A O 1
ATOM 914 N N . LEU A 1 128 ? -21.060 -1.324 9.259 1.00 57.91 128 LEU A N 1
ATOM 915 C CA . LEU A 1 128 ? -20.225 -2.168 10.109 1.00 57.91 128 LEU A CA 1
ATOM 916 C C . LEU A 1 128 ? -20.779 -2.098 11.532 1.00 57.91 128 LEU A C 1
ATOM 918 O O . LEU A 1 128 ? -20.746 -1.059 12.186 1.00 57.91 128 LEU A O 1
ATOM 922 N N . VAL A 1 129 ? -21.310 -3.224 11.998 1.00 58.62 129 VAL A N 1
ATOM 923 C CA . VAL A 1 129 ? -21.642 -3.412 13.406 1.00 58.62 129 VAL A CA 1
ATOM 924 C C . VAL A 1 129 ? -20.313 -3.510 14.143 1.00 58.62 129 VAL A C 1
ATOM 926 O O . VAL A 1 129 ? -19.460 -4.307 13.746 1.00 58.62 129 VAL A O 1
ATOM 929 N N . VAL A 1 130 ? -20.121 -2.695 15.181 1.00 58.78 130 VAL A N 1
ATOM 930 C CA . VAL A 1 130 ? -18.927 -2.787 16.028 1.00 58.78 130 VAL A CA 1
ATOM 931 C C . VAL A 1 130 ? -18.901 -4.188 16.642 1.00 58.78 130 VAL A C 1
ATOM 933 O O . VAL A 1 130 ? -19.858 -4.596 17.299 1.00 58.78 130 VAL A O 1
ATOM 936 N N . ARG A 1 131 ? -17.844 -4.957 16.374 1.00 66.12 131 ARG A N 1
ATOM 937 C CA . ARG A 1 131 ? -17.685 -6.346 16.828 1.00 66.12 131 ARG A CA 1
ATOM 938 C C . ARG A 1 131 ? -16.476 -6.463 17.743 1.00 66.12 131 ARG A C 1
ATOM 940 O O . ARG A 1 131 ? -15.430 -5.865 17.505 1.00 66.12 131 ARG A O 1
ATOM 947 N N . THR A 1 132 ? -16.619 -7.296 18.765 1.00 66.62 132 THR A N 1
ATOM 948 C CA . THR A 1 132 ? -15.590 -7.613 19.766 1.00 66.62 132 THR A CA 1
ATOM 949 C C . THR A 1 132 ? -14.690 -8.790 19.373 1.00 66.62 132 THR A C 1
ATOM 951 O O . THR A 1 132 ? -13.817 -9.168 20.146 1.00 66.62 132 THR A O 1
ATOM 954 N N . ASP A 1 133 ? -14.863 -9.355 18.174 1.00 79.25 133 ASP A N 1
ATOM 955 C CA . ASP A 1 133 ? -14.150 -10.544 17.686 1.00 79.25 133 ASP A CA 1
ATOM 956 C C . ASP A 1 133 ? -12.675 -10.252 17.336 1.00 79.25 133 ASP A C 1
ATOM 958 O O . ASP A 1 133 ? -12.307 -10.040 16.176 1.00 79.25 133 ASP A O 1
ATOM 962 N N . LEU A 1 134 ? -11.809 -10.230 18.353 1.00 80.31 134 LEU A N 1
ATOM 963 C CA . LEU A 1 134 ? -10.365 -10.025 18.189 1.00 80.31 134 LEU A CA 1
ATOM 964 C C . LEU A 1 134 ? -9.678 -11.213 17.499 1.00 80.31 134 LEU A C 1
ATOM 966 O O . LEU A 1 134 ? -8.708 -11.024 16.753 1.00 80.31 134 LEU A O 1
ATOM 970 N N . ASP A 1 135 ? -10.180 -12.430 17.700 1.00 83.94 135 ASP A N 1
ATOM 971 C CA . ASP A 1 135 ? -9.599 -13.637 17.112 1.00 83.94 135 ASP A CA 1
ATOM 972 C C . ASP A 1 135 ? -9.842 -13.716 15.604 1.00 83.94 135 ASP A C 1
ATOM 974 O O . ASP A 1 135 ? -8.936 -14.089 14.848 1.00 83.94 135 ASP A O 1
ATOM 978 N N . GLY A 1 136 ? -10.991 -13.233 15.132 1.00 83.00 136 GLY A N 1
ATOM 979 C CA . GLY A 1 136 ? -11.266 -12.997 13.720 1.00 83.00 136 GLY A CA 1
ATOM 980 C C . GLY A 1 136 ? -10.290 -12.004 13.086 1.00 83.00 136 GLY A C 1
ATOM 981 O O . GLY A 1 136 ? -9.806 -12.246 11.972 1.00 83.00 136 GLY A O 1
ATOM 982 N N . VAL A 1 137 ? -9.916 -10.925 13.791 1.00 83.75 137 VAL A N 1
ATOM 983 C CA . VAL A 1 137 ? -8.882 -9.977 13.321 1.00 83.75 137 VAL A CA 1
ATOM 984 C C . VAL A 1 137 ? -7.527 -10.680 13.204 1.00 83.75 137 VAL A C 1
ATOM 986 O O . VAL A 1 137 ? -6.870 -10.597 12.163 1.00 83.75 137 VAL A O 1
ATOM 989 N N . ARG A 1 138 ? -7.109 -11.426 14.234 1.00 86.31 138 ARG A N 1
ATOM 990 C CA . ARG A 1 138 ? -5.830 -12.161 14.241 1.00 86.31 138 ARG A CA 1
ATOM 991 C C . ARG A 1 138 ? -5.776 -13.241 13.161 1.00 86.31 138 ARG A C 1
ATOM 993 O O . ARG A 1 138 ? -4.751 -13.408 12.496 1.00 86.31 138 ARG A O 1
ATOM 1000 N N . ALA A 1 139 ? -6.869 -13.967 12.935 1.00 86.44 139 ALA A N 1
ATOM 1001 C CA . ALA A 1 139 ? -6.987 -14.939 11.850 1.00 86.44 139 ALA A CA 1
ATOM 1002 C C . ALA A 1 139 ? -6.881 -14.270 10.470 1.00 86.44 139 ALA A C 1
ATOM 1004 O O . ALA A 1 139 ? -6.182 -14.779 9.586 1.00 86.44 139 ALA A O 1
ATOM 1005 N N . ALA A 1 140 ? -7.498 -13.097 10.292 1.00 85.38 140 ALA A N 1
ATOM 1006 C CA . ALA A 1 140 ? -7.360 -12.308 9.071 1.00 85.38 140 ALA A CA 1
ATOM 1007 C C . ALA A 1 140 ? -5.910 -11.847 8.850 1.00 85.38 140 ALA A C 1
ATOM 1009 O O . ALA A 1 140 ? -5.412 -11.953 7.728 1.00 85.38 140 ALA A O 1
ATOM 1010 N N . ILE A 1 141 ? -5.207 -11.419 9.908 1.00 85.31 141 ILE A N 1
ATOM 1011 C CA . ILE A 1 141 ? -3.783 -11.049 9.845 1.00 85.31 141 ILE A CA 1
ATOM 1012 C C . ILE A 1 141 ? -2.936 -12.251 9.419 1.00 85.31 141 ILE A C 1
ATOM 1014 O O . ILE A 1 141 ? -2.188 -12.151 8.448 1.00 85.31 141 ILE A O 1
ATOM 1018 N N . ARG A 1 142 ? -3.088 -13.414 10.068 1.00 86.69 142 ARG A N 1
ATOM 1019 C CA . ARG A 1 142 ? -2.366 -14.647 9.687 1.00 86.69 142 ARG A CA 1
ATOM 1020 C C . ARG A 1 142 ? -2.627 -15.041 8.234 1.00 86.69 142 ARG A C 1
ATOM 1022 O O . ARG A 1 142 ? -1.706 -15.421 7.514 1.00 86.69 142 ARG A O 1
ATOM 1029 N N . THR A 1 143 ? -3.872 -14.914 7.784 1.00 85.38 143 THR A N 1
ATOM 1030 C CA . THR A 1 143 ? -4.253 -15.191 6.394 1.00 85.38 143 THR A CA 1
ATOM 1031 C C . THR A 1 143 ? -3.594 -14.208 5.426 1.00 85.38 143 THR A C 1
ATOM 1033 O O . THR A 1 143 ? -3.131 -14.621 4.365 1.00 85.38 143 THR A O 1
ATOM 1036 N N . ALA A 1 144 ? -3.511 -12.922 5.781 1.00 83.00 144 ALA A N 1
ATOM 1037 C CA . ALA A 1 144 ? -2.814 -11.915 4.986 1.00 83.00 144 ALA A CA 1
ATOM 1038 C C . ALA A 1 144 ? -1.314 -12.225 4.860 1.00 83.00 144 ALA A C 1
ATOM 1040 O O . ALA A 1 144 ? -0.786 -12.165 3.754 1.00 83.00 144 ALA A O 1
ATOM 1041 N N . TRP A 1 145 ? -0.658 -12.650 5.945 1.00 83.62 145 TRP A N 1
ATOM 1042 C CA . TRP A 1 145 ? 0.737 -13.108 5.922 1.00 83.62 145 TRP A CA 1
ATOM 1043 C C . TRP A 1 145 ? 0.948 -14.316 5.006 1.00 83.62 145 TRP A C 1
ATOM 1045 O O . TRP A 1 145 ? 1.839 -14.300 4.160 1.00 83.62 145 TRP A O 1
ATOM 1055 N N . ARG A 1 146 ? 0.093 -15.342 5.115 1.00 85.06 146 ARG A N 1
ATOM 1056 C CA . ARG A 1 146 ? 0.154 -16.517 4.227 1.00 85.06 146 ARG A CA 1
ATOM 1057 C C . ARG A 1 146 ? -0.018 -16.125 2.763 1.00 85.06 146 ARG A C 1
ATOM 1059 O O . ARG A 1 146 ? 0.735 -16.584 1.914 1.00 85.06 146 ARG A O 1
ATOM 1066 N N . ARG A 1 147 ? -0.978 -15.245 2.467 1.00 82.44 147 ARG A N 1
ATOM 1067 C CA . ARG A 1 147 ? -1.204 -14.741 1.105 1.00 82.44 147 ARG A CA 1
ATOM 1068 C C . ARG A 1 147 ? -0.029 -13.926 0.588 1.00 82.44 147 ARG A C 1
ATOM 1070 O O . ARG A 1 147 ? 0.295 -14.079 -0.578 1.00 82.44 147 ARG A O 1
ATOM 1077 N N . ALA A 1 148 ? 0.612 -13.112 1.426 1.00 81.62 148 ALA A N 1
ATOM 1078 C CA . ALA A 1 148 ? 1.826 -12.391 1.052 1.00 81.62 148 ALA A CA 1
ATOM 1079 C C . ALA A 1 148 ? 2.953 -13.359 0.655 1.00 81.62 148 ALA A C 1
ATOM 1081 O O . ALA A 1 148 ? 3.569 -13.169 -0.388 1.00 81.62 148 ALA A O 1
ATOM 1082 N N . GLY A 1 149 ? 3.152 -14.440 1.419 1.00 82.19 149 GLY A N 1
ATOM 1083 C CA . GLY A 1 149 ? 4.106 -15.500 1.069 1.00 82.19 149 GLY A CA 1
ATOM 1084 C C . GLY A 1 149 ? 3.761 -16.219 -0.241 1.00 82.19 149 GLY A C 1
ATOM 1085 O O . GLY A 1 149 ? 4.629 -16.403 -1.086 1.00 82.19 149 GLY A O 1
ATOM 1086 N N . ILE A 1 150 ? 2.485 -16.559 -0.456 1.00 83.12 150 ILE A N 1
ATOM 1087 C CA . ILE A 1 150 ? 2.018 -17.156 -1.722 1.00 83.12 150 ILE A CA 1
ATOM 1088 C C . ILE A 1 150 ? 2.220 -16.184 -2.892 1.00 83.12 150 ILE A C 1
ATOM 1090 O O . ILE A 1 150 ? 2.696 -16.586 -3.948 1.00 83.12 150 ILE A O 1
ATOM 1094 N N . GLY A 1 151 ? 1.895 -14.903 -2.709 1.00 78.44 151 GLY A N 1
ATOM 1095 C CA . GLY A 1 151 ? 2.111 -13.862 -3.711 1.00 78.44 151 GLY A CA 1
ATOM 1096 C C . GLY A 1 151 ? 3.586 -13.711 -4.071 1.00 78.44 151 GLY A C 1
ATOM 1097 O O . GLY A 1 151 ? 3.906 -13.597 -5.250 1.00 78.44 151 GLY A O 1
ATOM 1098 N N . ALA A 1 152 ? 4.480 -13.792 -3.080 1.00 81.38 152 ALA A N 1
ATOM 1099 C CA . ALA A 1 152 ? 5.922 -13.821 -3.305 1.00 81.38 152 ALA A CA 1
ATOM 1100 C C . ALA A 1 152 ? 6.331 -15.033 -4.154 1.00 81.38 152 ALA A C 1
ATOM 1102 O O . ALA A 1 152 ? 7.041 -14.869 -5.137 1.00 81.38 152 ALA A O 1
ATOM 1103 N N . ALA A 1 153 ? 5.838 -16.231 -3.824 1.00 81.56 153 ALA A N 1
ATOM 1104 C CA . ALA A 1 153 ? 6.144 -17.453 -4.568 1.00 81.56 153 ALA A CA 1
ATOM 1105 C C . ALA A 1 153 ? 5.635 -17.411 -6.022 1.00 81.56 153 ALA A C 1
ATOM 1107 O O . ALA A 1 153 ? 6.355 -17.803 -6.935 1.00 81.56 153 ALA A O 1
ATOM 1108 N N . ILE A 1 154 ? 4.423 -16.891 -6.252 1.00 78.62 154 ILE A N 1
ATOM 1109 C CA . ILE A 1 154 ? 3.874 -16.696 -7.604 1.00 78.62 154 ILE A CA 1
ATOM 1110 C C . ILE A 1 154 ? 4.710 -15.671 -8.376 1.00 78.62 154 ILE A C 1
ATOM 1112 O O . ILE A 1 154 ? 5.064 -15.913 -9.527 1.00 78.62 154 ILE A O 1
ATOM 1116 N N . GLY A 1 155 ? 5.045 -14.544 -7.743 1.00 78.00 155 GLY A N 1
ATOM 1117 C CA . GLY A 1 155 ? 5.900 -13.517 -8.334 1.00 78.00 155 GLY A CA 1
ATOM 1118 C C . GLY A 1 155 ? 7.283 -14.056 -8.699 1.00 78.00 155 GLY A C 1
ATOM 1119 O O . GLY A 1 155 ? 7.772 -13.792 -9.791 1.00 78.00 155 GLY A O 1
ATOM 1120 N N . LEU A 1 156 ? 7.871 -14.877 -7.829 1.00 81.94 156 LEU A N 1
ATOM 1121 C CA . LEU A 1 156 ? 9.136 -15.562 -8.072 1.00 81.94 156 LEU A CA 1
ATOM 1122 C C . LEU A 1 156 ? 9.043 -16.492 -9.285 1.00 81.94 156 LEU A C 1
ATOM 1124 O O . LEU A 1 156 ? 9.855 -16.380 -10.197 1.00 81.94 156 LEU A O 1
ATOM 1128 N N . ALA A 1 157 ? 8.035 -17.369 -9.326 1.00 79.62 157 ALA A N 1
ATOM 1129 C CA . ALA A 1 157 ? 7.831 -18.299 -10.436 1.00 79.62 157 ALA A CA 1
ATOM 1130 C C . ALA A 1 157 ? 7.622 -17.566 -11.771 1.00 79.62 157 ALA A C 1
ATOM 1132 O O . ALA A 1 157 ? 8.208 -17.944 -12.782 1.00 79.62 157 ALA A O 1
ATOM 1133 N N . PHE A 1 158 ? 6.833 -16.488 -11.765 1.00 77.81 158 PHE A N 1
ATOM 1134 C CA . PHE A 1 158 ? 6.613 -15.661 -12.950 1.00 77.81 158 PHE A CA 1
ATOM 1135 C C . PHE A 1 158 ? 7.885 -14.929 -13.387 1.00 77.81 158 PHE A C 1
ATOM 1137 O O . PHE A 1 158 ? 8.197 -14.903 -14.574 1.00 77.81 158 PHE A O 1
ATOM 1144 N N . GLY A 1 159 ? 8.644 -14.375 -12.438 1.00 76.44 159 GLY A N 1
ATOM 1145 C CA . GLY A 1 159 ? 9.926 -13.733 -12.712 1.00 76.44 159 GLY A CA 1
ATOM 1146 C C . GLY A 1 159 ? 10.934 -14.702 -13.327 1.00 76.44 159 GLY A C 1
ATOM 1147 O O . GLY A 1 159 ? 11.567 -14.357 -14.319 1.00 76.44 159 GLY A O 1
ATOM 1148 N N . ILE A 1 160 ? 11.039 -15.923 -12.787 1.00 80.44 160 ILE A N 1
ATOM 1149 C CA . ILE A 1 160 ? 11.886 -16.989 -13.345 1.00 80.44 160 ILE A CA 1
ATOM 1150 C C . ILE A 1 160 ? 11.441 -17.317 -14.768 1.00 80.44 160 ILE A C 1
ATOM 1152 O O . ILE A 1 160 ? 12.263 -17.271 -15.674 1.00 80.44 160 ILE A O 1
ATOM 1156 N N . LEU A 1 161 ? 10.148 -17.582 -14.982 1.00 80.88 161 LEU A N 1
ATOM 1157 C CA . LEU A 1 161 ? 9.612 -17.896 -16.307 1.00 80.88 161 LEU A CA 1
ATOM 1158 C C . LEU A 1 161 ? 9.925 -16.791 -17.323 1.00 80.88 161 LEU A C 1
ATOM 1160 O O . LEU A 1 161 ? 10.396 -17.088 -18.416 1.00 80.88 161 LEU A O 1
ATOM 1164 N N . LEU A 1 162 ? 9.691 -15.527 -16.961 1.00 73.38 162 LEU A N 1
ATOM 1165 C CA . LEU A 1 162 ? 9.952 -14.387 -17.836 1.00 73.38 162 LEU A CA 1
ATOM 1166 C C . LEU A 1 162 ? 11.441 -14.283 -18.183 1.00 73.38 162 LEU A C 1
ATOM 1168 O O . LEU A 1 162 ? 11.781 -14.134 -19.352 1.00 73.38 162 LEU A O 1
ATOM 1172 N N . VAL A 1 163 ? 12.326 -14.412 -17.193 1.00 74.44 163 VAL A N 1
ATOM 1173 C CA . VAL A 1 163 ? 13.779 -14.410 -17.409 1.00 74.44 163 VAL A CA 1
ATOM 1174 C C . VAL A 1 163 ? 14.221 -15.575 -18.282 1.00 74.44 163 VAL A C 1
ATOM 1176 O O . VAL A 1 163 ? 15.041 -15.378 -19.170 1.00 74.44 163 VAL A O 1
ATOM 1179 N N . THR A 1 164 ? 13.673 -16.772 -18.080 1.00 74.31 164 THR A N 1
ATOM 1180 C CA . THR A 1 164 ? 13.982 -17.942 -18.905 1.00 74.31 164 THR A CA 1
ATOM 1181 C C . THR A 1 164 ? 13.518 -17.742 -20.345 1.00 74.31 164 THR A C 1
ATOM 1183 O O . THR A 1 164 ? 14.283 -18.005 -21.263 1.00 74.31 164 THR A O 1
ATOM 1186 N N . VAL A 1 165 ? 12.306 -17.227 -20.566 1.00 73.75 165 VAL A N 1
ATOM 1187 C CA . VAL A 1 165 ? 11.785 -16.951 -21.915 1.00 73.75 165 VAL A CA 1
ATOM 1188 C C . VAL A 1 165 ? 12.605 -15.865 -22.615 1.00 73.75 165 VAL A C 1
ATOM 1190 O O . VAL A 1 165 ? 12.967 -16.037 -23.776 1.00 73.75 165 VAL A O 1
ATOM 1193 N N . LEU A 1 166 ? 12.943 -14.776 -21.920 1.00 67.69 166 LEU A N 1
ATOM 1194 C CA . LEU A 1 166 ? 13.761 -13.695 -22.477 1.00 67.69 166 LEU A CA 1
ATOM 1195 C C . LEU A 1 166 ? 15.211 -14.141 -22.720 1.00 67.69 166 LEU A C 1
ATOM 1197 O O . LEU A 1 166 ? 15.767 -13.850 -23.772 1.00 67.69 166 LEU A O 1
ATOM 1201 N N . GLY A 1 167 ? 15.808 -14.890 -21.792 1.00 66.06 167 GLY A N 1
ATOM 1202 C CA . GLY A 1 167 ? 17.173 -15.408 -21.911 1.00 66.06 167 GLY A CA 1
ATOM 1203 C C . GLY A 1 167 ? 17.323 -16.440 -23.031 1.00 66.06 167 GLY A C 1
ATOM 1204 O O . GLY A 1 167 ? 18.285 -16.378 -23.792 1.00 66.06 167 GLY A O 1
ATOM 1205 N N . LEU A 1 168 ? 16.349 -17.343 -23.189 1.00 67.06 168 LEU A N 1
ATOM 1206 C CA . LEU A 1 168 ? 16.332 -18.325 -24.281 1.00 67.06 168 LEU A CA 1
ATOM 1207 C C . LEU A 1 168 ? 15.954 -17.701 -25.633 1.00 67.06 168 LEU A C 1
ATOM 1209 O O . LEU A 1 168 ? 16.408 -18.182 -26.665 1.00 67.06 168 LEU A O 1
ATOM 1213 N N . GLY A 1 169 ? 15.119 -16.656 -25.637 1.00 60.81 169 GLY A N 1
ATOM 1214 C CA . GLY A 1 169 ? 14.624 -16.017 -26.858 1.00 60.81 169 GLY A CA 1
ATOM 1215 C C . GLY A 1 169 ? 15.519 -14.914 -27.432 1.00 60.81 169 GLY A C 1
ATOM 1216 O O . GLY A 1 169 ? 15.458 -14.680 -28.635 1.00 60.81 169 GLY A O 1
ATOM 1217 N N . LEU A 1 170 ? 16.327 -14.233 -26.607 1.00 56.09 170 LEU A N 1
ATOM 1218 C CA . LEU A 1 170 ? 17.079 -13.032 -27.016 1.00 56.09 170 LEU A CA 1
ATOM 1219 C C . LEU A 1 170 ? 18.604 -13.121 -26.825 1.00 56.09 170 LEU A C 1
ATOM 1221 O O . LEU A 1 170 ? 19.317 -12.408 -27.523 1.00 56.09 170 LEU A O 1
ATOM 1225 N N . ALA A 1 171 ? 19.125 -13.948 -25.908 1.00 50.47 171 ALA A N 1
ATOM 1226 C CA . ALA A 1 171 ? 20.499 -13.777 -25.408 1.00 50.47 171 ALA A CA 1
ATOM 1227 C C . ALA A 1 171 ? 21.534 -14.826 -25.861 1.00 50.47 171 ALA A C 1
ATOM 1229 O O . ALA A 1 171 ? 22.676 -14.770 -25.415 1.00 50.47 171 ALA A O 1
ATOM 1230 N N . GLY A 1 172 ? 21.190 -15.791 -26.720 1.00 53.66 172 GLY A N 1
ATOM 1231 C CA . GLY A 1 172 ? 22.188 -16.712 -27.294 1.00 53.66 172 GLY A CA 1
ATOM 1232 C C . GLY A 1 172 ? 23.019 -17.529 -26.283 1.00 53.66 172 GLY A C 1
ATOM 1233 O O . GLY A 1 172 ? 24.041 -18.082 -26.672 1.00 53.66 172 GLY A O 1
ATOM 1234 N N . GLY A 1 173 ? 22.592 -17.629 -25.016 1.00 52.06 173 GLY A N 1
ATOM 1235 C CA . GLY A 1 173 ? 23.219 -18.462 -23.981 1.00 52.06 173 GLY A CA 1
ATOM 1236 C C . GLY A 1 173 ? 23.794 -17.721 -22.768 1.00 52.06 173 GLY A C 1
ATOM 1237 O O . GLY A 1 173 ? 23.883 -18.337 -21.706 1.00 52.06 173 GLY A O 1
ATOM 1238 N N . ASP A 1 174 ? 24.096 -16.421 -22.859 1.00 56.16 174 ASP A N 1
ATOM 1239 C CA . ASP A 1 174 ? 24.678 -15.672 -21.735 1.00 56.16 174 ASP A CA 1
ATOM 1240 C C . ASP A 1 174 ? 23.592 -14.974 -20.898 1.00 56.16 174 ASP A C 1
ATOM 1242 O O . ASP A 1 174 ? 22.990 -13.971 -21.284 1.00 56.16 174 ASP A O 1
ATOM 1246 N N . LEU A 1 175 ? 23.316 -15.535 -19.718 1.00 57.28 175 LEU A N 1
ATOM 1247 C CA . LEU A 1 175 ? 22.367 -14.989 -18.744 1.00 57.28 175 LEU A CA 1
ATOM 1248 C C . LEU A 1 175 ? 22.975 -13.778 -18.018 1.00 57.28 175 LEU A C 1
ATOM 1250 O O . LEU A 1 175 ? 23.756 -13.929 -17.079 1.00 57.28 175 LEU A O 1
ATOM 1254 N N . ASP A 1 176 ? 22.575 -12.572 -18.427 1.00 64.06 176 ASP A N 1
ATOM 1255 C CA . ASP A 1 176 ? 22.921 -11.322 -17.739 1.00 64.06 176 ASP A CA 1
ATOM 1256 C C . ASP A 1 176 ? 22.381 -11.335 -16.294 1.00 64.06 176 ASP A C 1
ATOM 1258 O O . ASP A 1 176 ? 21.192 -11.558 -16.050 1.00 64.06 176 ASP A O 1
ATOM 1262 N N . TRP A 1 177 ? 23.244 -11.056 -15.313 1.00 60.97 177 TRP A N 1
ATOM 1263 C CA . TRP A 1 177 ? 22.885 -10.946 -13.894 1.00 60.97 177 TRP A CA 1
ATOM 1264 C C . TRP A 1 177 ? 21.765 -9.922 -13.640 1.00 60.97 177 TRP A C 1
ATOM 1266 O O . TRP A 1 177 ? 21.007 -10.062 -12.673 1.00 60.97 177 TRP A O 1
ATOM 1276 N N . ARG A 1 178 ? 21.599 -8.932 -14.529 1.00 58.16 178 ARG A N 1
ATOM 1277 C CA . ARG A 1 178 ? 20.492 -7.960 -14.513 1.00 58.16 178 ARG A CA 1
ATOM 1278 C C . ARG A 1 178 ? 19.121 -8.628 -14.642 1.00 58.16 178 ARG A C 1
ATOM 1280 O O . ARG A 1 178 ? 18.146 -8.140 -14.071 1.00 58.16 178 ARG A O 1
ATOM 1287 N N . LEU A 1 179 ? 19.035 -9.797 -15.283 1.00 62.38 179 LEU A N 1
ATOM 1288 C CA . LEU A 1 179 ? 17.813 -10.606 -15.334 1.00 62.38 179 LEU A CA 1
ATOM 1289 C C . LEU A 1 179 ? 17.435 -11.162 -13.950 1.00 62.38 179 LEU A C 1
ATOM 1291 O O . LEU A 1 179 ? 16.258 -11.184 -13.591 1.00 62.38 179 LEU A O 1
ATOM 1295 N N . GLY A 1 180 ? 18.410 -11.506 -13.103 1.00 64.31 180 GLY A N 1
ATOM 1296 C CA . GLY A 1 180 ? 18.157 -11.907 -11.711 1.00 64.31 180 GLY A CA 1
ATOM 1297 C C . GLY A 1 180 ? 17.465 -10.813 -10.883 1.00 64.31 180 GLY A C 1
ATOM 1298 O O . GLY A 1 180 ? 16.656 -11.106 -9.998 1.00 64.31 180 GLY A O 1
ATOM 1299 N N . ALA A 1 181 ? 17.695 -9.541 -11.217 1.00 65.31 181 ALA A N 1
ATOM 1300 C CA . ALA A 1 181 ? 17.032 -8.413 -10.570 1.00 65.31 181 ALA A CA 1
ATOM 1301 C C . ALA A 1 181 ? 15.527 -8.346 -10.906 1.00 65.31 181 ALA A C 1
ATOM 1303 O O . ALA A 1 181 ? 14.723 -7.978 -10.046 1.00 65.31 181 ALA A O 1
ATOM 1304 N N . PHE A 1 182 ? 15.116 -8.782 -12.105 1.00 65.81 182 PHE A N 1
ATOM 1305 C CA . PHE A 1 182 ? 13.698 -8.912 -12.464 1.00 65.81 182 PHE A CA 1
ATOM 1306 C C . PHE A 1 182 ? 12.997 -9.985 -11.628 1.00 65.81 182 PHE A C 1
ATOM 1308 O O . PHE A 1 182 ? 11.880 -9.765 -11.164 1.00 65.81 182 PHE A O 1
ATOM 1315 N N . VAL A 1 183 ? 13.657 -11.112 -11.353 1.00 72.94 183 VAL A N 1
ATOM 1316 C CA . VAL A 1 183 ? 13.106 -12.169 -10.486 1.00 72.94 183 VAL A CA 1
ATOM 1317 C C . VAL A 1 183 ? 12.785 -11.619 -9.092 1.00 72.94 183 VAL A C 1
ATOM 1319 O O . VAL A 1 183 ? 11.685 -11.828 -8.569 1.00 72.94 183 VAL A O 1
ATOM 1322 N N . LEU A 1 184 ? 13.709 -10.853 -8.506 1.00 70.69 184 LEU A N 1
ATOM 1323 C CA . LEU A 1 184 ? 13.501 -10.188 -7.215 1.00 70.69 184 LEU A CA 1
ATOM 1324 C C . LEU A 1 184 ? 12.386 -9.137 -7.278 1.00 70.69 184 LEU A C 1
ATOM 1326 O O . LEU A 1 184 ? 11.578 -9.045 -6.352 1.00 70.69 184 LEU A O 1
ATOM 1330 N N . LEU A 1 185 ? 12.296 -8.391 -8.380 1.00 72.31 185 LEU A N 1
ATOM 1331 C CA . LEU A 1 185 ? 11.251 -7.396 -8.613 1.00 72.31 185 LEU A CA 1
ATOM 1332 C C . LEU A 1 185 ? 9.858 -8.027 -8.652 1.00 72.31 185 LEU A C 1
ATOM 1334 O O . LEU A 1 185 ? 8.969 -7.579 -7.929 1.00 72.31 185 LEU A O 1
ATOM 1338 N N . PHE A 1 186 ? 9.662 -9.095 -9.428 1.00 72.06 186 PHE A N 1
ATOM 1339 C CA . PHE A 1 186 ? 8.371 -9.783 -9.499 1.00 72.06 186 PHE A CA 1
ATOM 1340 C C . PHE A 1 186 ? 8.011 -10.472 -8.182 1.00 72.06 186 PHE A C 1
ATOM 1342 O O . PHE A 1 186 ? 6.852 -10.422 -7.767 1.00 72.06 186 PHE A O 1
ATOM 1349 N N . THR A 1 187 ? 8.994 -11.031 -7.473 1.00 78.12 187 THR A N 1
ATOM 1350 C CA . THR A 1 187 ? 8.803 -11.581 -6.121 1.00 78.12 187 THR A CA 1
ATOM 1351 C C . THR A 1 187 ? 8.317 -10.501 -5.151 1.00 78.12 187 THR A C 1
ATOM 1353 O O . THR A 1 187 ? 7.312 -10.683 -4.460 1.00 78.12 187 THR A O 1
ATOM 1356 N N . GLY A 1 188 ? 8.996 -9.349 -5.126 1.00 74.88 188 GLY A N 1
ATOM 1357 C CA . GLY A 1 188 ? 8.647 -8.206 -4.283 1.00 74.88 188 GLY A CA 1
ATOM 1358 C C . GLY A 1 188 ? 7.280 -7.614 -4.626 1.00 74.88 188 GLY A C 1
ATOM 1359 O O . GLY A 1 188 ? 6.481 -7.361 -3.726 1.00 74.88 188 GLY A O 1
ATOM 1360 N N . LEU A 1 189 ? 6.969 -7.468 -5.917 1.00 72.69 189 LEU A N 1
ATOM 1361 C CA . LEU A 1 189 ? 5.663 -7.015 -6.403 1.00 72.69 189 LEU A CA 1
ATOM 1362 C C . LEU A 1 189 ? 4.545 -7.978 -6.004 1.00 72.69 189 LEU A C 1
ATOM 1364 O O . LEU A 1 189 ? 3.527 -7.545 -5.465 1.00 72.69 189 LEU A O 1
ATOM 1368 N N . GLY A 1 190 ? 4.736 -9.282 -6.215 1.00 69.88 190 GLY A N 1
ATOM 1369 C CA . GLY A 1 190 ? 3.767 -10.305 -5.830 1.00 69.88 190 GLY A CA 1
ATOM 1370 C C . GLY A 1 190 ? 3.494 -10.296 -4.324 1.00 69.88 190 GLY A C 1
ATOM 1371 O O . GLY A 1 190 ? 2.333 -10.294 -3.899 1.00 69.88 190 GLY A O 1
ATOM 1372 N N . ALA A 1 191 ? 4.552 -10.204 -3.513 1.00 76.12 191 ALA A N 1
ATOM 1373 C CA . ALA A 1 191 ? 4.453 -10.082 -2.061 1.00 76.12 191 ALA A CA 1
ATOM 1374 C C . ALA A 1 191 ? 3.730 -8.794 -1.639 1.00 76.12 191 ALA A C 1
ATOM 1376 O O . ALA A 1 191 ? 2.810 -8.843 -0.818 1.00 76.12 191 ALA A O 1
ATOM 1377 N N . SER A 1 192 ? 4.113 -7.652 -2.217 1.00 73.62 192 SER A N 1
ATOM 1378 C CA . SER A 1 192 ? 3.553 -6.340 -1.893 1.00 73.62 192 SER A CA 1
ATOM 1379 C C . SER A 1 192 ? 2.072 -6.250 -2.245 1.00 73.62 192 SER A C 1
ATOM 1381 O O . SER A 1 192 ? 1.264 -5.817 -1.417 1.00 73.62 192 SER A O 1
ATOM 1383 N N . LEU A 1 193 ? 1.679 -6.715 -3.433 1.00 71.38 193 LEU A N 1
ATOM 1384 C CA . LEU A 1 193 ? 0.280 -6.732 -3.846 1.00 71.38 193 LEU A CA 1
ATOM 1385 C C . LEU A 1 193 ? -0.531 -7.607 -2.896 1.00 71.38 193 LEU A C 1
ATOM 1387 O O . LEU A 1 193 ? -1.497 -7.135 -2.294 1.00 71.38 193 LEU A O 1
ATOM 1391 N N . ALA A 1 194 ? -0.110 -8.852 -2.678 1.00 73.88 194 ALA A N 1
ATOM 1392 C CA . ALA A 1 194 ? -0.823 -9.762 -1.792 1.00 73.88 194 ALA A CA 1
ATOM 1393 C C . ALA A 1 194 ? -0.915 -9.233 -0.346 1.00 73.88 194 ALA A C 1
ATOM 1395 O O . ALA A 1 194 ? -1.985 -9.323 0.271 1.00 73.88 194 ALA A O 1
ATOM 1396 N N . ALA A 1 195 ? 0.152 -8.613 0.172 1.00 75.56 195 ALA A N 1
ATOM 1397 C CA . ALA A 1 195 ? 0.158 -7.948 1.474 1.00 75.56 195 ALA A CA 1
ATOM 1398 C C . ALA A 1 195 ? -0.790 -6.740 1.508 1.00 75.56 195 ALA A C 1
ATOM 1400 O O . ALA A 1 195 ? -1.526 -6.574 2.479 1.00 75.56 195 ALA A O 1
ATOM 1401 N N . SER A 1 196 ? -0.842 -5.941 0.442 1.00 70.38 196 SER A N 1
ATOM 1402 C CA . SER A 1 196 ? -1.727 -4.778 0.314 1.00 70.38 196 SER A CA 1
ATOM 1403 C C . SER A 1 196 ? -3.204 -5.191 0.321 1.00 70.38 196 SER A C 1
ATOM 1405 O O . SER A 1 196 ? -3.986 -4.667 1.115 1.00 70.38 196 SER A O 1
ATOM 1407 N N . PHE A 1 197 ? -3.602 -6.205 -0.459 1.00 71.81 197 PHE A N 1
ATOM 1408 C CA . PHE A 1 197 ? -4.982 -6.727 -0.430 1.00 71.81 197 PHE A CA 1
ATOM 1409 C C . PHE A 1 197 ? -5.333 -7.411 0.888 1.00 71.81 197 PHE A C 1
ATOM 1411 O O . PHE A 1 197 ? -6.467 -7.296 1.369 1.00 71.81 197 PHE A O 1
ATOM 1418 N N . GLY A 1 198 ? -4.374 -8.123 1.482 1.00 72.75 198 GLY A N 1
ATOM 1419 C CA . GLY A 1 198 ? -4.505 -8.675 2.826 1.00 72.75 198 GLY A CA 1
ATOM 1420 C C . GLY A 1 198 ? -4.736 -7.576 3.862 1.00 72.75 198 GLY A C 1
ATOM 1421 O O . GLY A 1 198 ? -5.677 -7.665 4.648 1.00 72.75 198 GLY A O 1
ATOM 1422 N N . SER A 1 199 ? -3.952 -6.499 3.797 1.00 73.25 199 SER A N 1
ATOM 1423 C CA . SER A 1 199 ? -4.047 -5.329 4.671 1.00 73.25 199 SER A CA 1
ATOM 1424 C C . SER A 1 199 ? -5.396 -4.623 4.548 1.00 73.25 199 SER A C 1
ATOM 1426 O O . SER A 1 199 ? -5.951 -4.213 5.561 1.00 73.25 199 SER A O 1
ATOM 1428 N N . LEU A 1 200 ? -6.005 -4.565 3.357 1.00 72.69 200 LEU A N 1
ATOM 1429 C CA . LEU A 1 200 ? -7.369 -4.039 3.200 1.00 72.69 200 LEU A CA 1
ATOM 1430 C C . LEU A 1 200 ? -8.414 -4.889 3.929 1.00 72.69 200 LEU A C 1
ATOM 1432 O O . LEU A 1 200 ? -9.331 -4.349 4.547 1.00 72.69 200 LEU A O 1
ATOM 1436 N N . ALA A 1 201 ? -8.292 -6.217 3.864 1.00 74.50 201 ALA A N 1
ATOM 1437 C CA . ALA A 1 201 ? -9.201 -7.124 4.561 1.00 74.50 201 ALA A CA 1
ATOM 1438 C C . ALA A 1 201 ? -9.024 -7.047 6.084 1.00 74.50 201 ALA A C 1
ATOM 1440 O O . ALA A 1 201 ? -10.012 -6.980 6.811 1.00 74.50 201 ALA A O 1
ATOM 1441 N N . VAL A 1 202 ? -7.775 -7.006 6.551 1.00 80.75 202 VAL A N 1
ATOM 1442 C CA . VAL A 1 202 ? -7.427 -6.807 7.965 1.00 80.75 202 VAL A CA 1
ATOM 1443 C C . VAL A 1 202 ? -7.926 -5.453 8.447 1.00 80.75 202 VAL A C 1
ATOM 1445 O O . VAL A 1 202 ? -8.586 -5.371 9.472 1.00 80.75 202 VAL A O 1
ATOM 1448 N N . GLY A 1 203 ? -7.679 -4.398 7.679 1.00 79.25 203 GLY A N 1
ATOM 1449 C CA . GLY A 1 203 ? -8.076 -3.040 8.001 1.00 79.25 203 GLY A CA 1
ATOM 1450 C C . GLY A 1 203 ? -9.587 -2.872 8.160 1.00 79.25 203 GLY A C 1
ATOM 1451 O O . GLY A 1 203 ? -10.040 -2.146 9.037 1.00 79.25 203 GLY A O 1
ATOM 1452 N N . ARG A 1 204 ? -10.390 -3.607 7.379 1.00 76.88 204 ARG A N 1
ATOM 1453 C CA . ARG A 1 204 ? -11.847 -3.697 7.590 1.00 76.88 204 ARG A CA 1
ATOM 1454 C C . ARG A 1 204 ? -12.196 -4.316 8.940 1.00 76.88 204 ARG A C 1
ATOM 1456 O O . ARG A 1 204 ? -12.981 -3.737 9.674 1.00 76.88 204 ARG A O 1
ATOM 1463 N N . ARG A 1 205 ? -11.575 -5.443 9.292 1.00 80.81 205 ARG A N 1
ATOM 1464 C CA . ARG A 1 205 ? -11.787 -6.098 10.593 1.00 80.81 205 ARG A CA 1
ATOM 1465 C C . ARG A 1 205 ? -11.321 -5.227 11.760 1.00 80.81 205 ARG A C 1
ATOM 1467 O O . ARG A 1 205 ? -11.980 -5.165 12.783 1.00 80.81 205 ARG A O 1
ATOM 1474 N N . VAL A 1 206 ? -10.239 -4.475 11.582 1.00 83.31 206 VAL A N 1
ATOM 1475 C CA . VAL A 1 206 ? -9.786 -3.473 12.557 1.00 83.31 206 VAL A CA 1
ATOM 1476 C C . VAL A 1 206 ? -10.803 -2.328 12.694 1.00 83.31 206 VAL A C 1
ATOM 1478 O O . VAL A 1 206 ? -11.011 -1.831 13.795 1.00 83.31 206 VAL A O 1
ATOM 1481 N N . ARG A 1 207 ? -11.500 -1.931 11.620 1.00 79.44 207 ARG A N 1
ATOM 1482 C CA . ARG A 1 207 ? -12.603 -0.953 11.700 1.00 79.44 207 ARG A CA 1
ATOM 1483 C C . ARG A 1 207 ? -13.838 -1.486 12.421 1.00 79.44 207 ARG A C 1
ATOM 1485 O O . ARG A 1 207 ? -14.493 -0.701 13.090 1.00 79.44 207 ARG A O 1
ATOM 1492 N N . GLU A 1 208 ? -14.120 -2.787 12.363 1.00 81.31 208 GLU A N 1
ATOM 1493 C CA . GLU A 1 208 ? -15.166 -3.400 13.206 1.00 81.31 208 GLU A CA 1
ATOM 1494 C C . GLU A 1 208 ? -14.862 -3.211 14.703 1.00 81.31 208 GLU A C 1
ATOM 1496 O O . GLU A 1 208 ? -15.783 -3.178 15.507 1.00 81.31 208 GLU A O 1
ATOM 1501 N N . VAL A 1 209 ? -13.592 -3.023 15.076 1.00 82.50 209 VAL A N 1
ATOM 1502 C CA . VAL A 1 209 ? -13.170 -2.797 16.466 1.00 82.50 209 VAL A CA 1
ATOM 1503 C C . VAL A 1 209 ? -13.197 -1.314 16.861 1.00 82.50 209 VAL A C 1
ATOM 1505 O O . VAL A 1 209 ? -13.563 -0.986 17.988 1.00 82.50 209 VAL A O 1
ATOM 1508 N N . ILE A 1 210 ? -12.794 -0.417 15.952 1.00 82.06 210 ILE A N 1
ATOM 1509 C CA . ILE A 1 210 ? -12.608 1.022 16.232 1.00 82.06 210 ILE A CA 1
ATOM 1510 C C . ILE A 1 210 ? -13.848 1.866 15.880 1.00 82.06 210 ILE A C 1
ATOM 1512 O O . ILE A 1 210 ? -14.058 2.920 16.472 1.00 82.06 210 ILE A O 1
ATOM 1516 N N . GLY A 1 211 ? -14.654 1.427 14.911 1.00 78.31 211 GLY A N 1
ATOM 1517 C CA . GLY A 1 211 ? -15.741 2.196 14.299 1.00 78.31 211 GLY A CA 1
ATOM 1518 C C . GLY A 1 211 ? -15.427 2.689 12.875 1.00 78.31 211 GLY A C 1
ATOM 1519 O O . GLY A 1 211 ? -14.282 2.670 12.413 1.00 78.31 211 GLY A O 1
ATOM 1520 N N . GLU A 1 212 ? -16.467 3.125 12.151 1.00 73.81 212 GLU A N 1
ATOM 1521 C CA . GLU A 1 212 ? -16.379 3.556 10.741 1.00 73.81 212 GLU A CA 1
ATOM 1522 C C . GLU A 1 212 ? -15.954 5.018 10.543 1.00 73.81 212 GLU A C 1
ATOM 1524 O O . GLU A 1 212 ? -15.508 5.394 9.451 1.00 73.81 212 GLU A O 1
ATOM 1529 N N . GLU A 1 213 ? -16.110 5.848 11.572 1.00 80.81 213 GLU A N 1
ATOM 1530 C CA . GLU A 1 213 ? -15.858 7.282 11.489 1.00 80.81 213 GLU A CA 1
ATOM 1531 C C . GLU A 1 213 ? -14.361 7.599 11.547 1.00 80.81 213 GLU A C 1
ATOM 1533 O O . GLU A 1 213 ? -13.648 7.248 12.492 1.00 80.81 213 GLU A O 1
ATOM 1538 N N . TRP A 1 214 ? -13.880 8.344 10.549 1.00 79.19 214 TRP A N 1
ATOM 1539 C CA . TRP A 1 214 ? -12.476 8.751 10.455 1.00 79.19 214 TRP A CA 1
ATOM 1540 C C . TRP A 1 214 ? -11.997 9.564 11.669 1.00 79.19 214 TRP A C 1
ATOM 1542 O O . TRP A 1 214 ? -10.855 9.426 12.109 1.00 79.19 214 TRP A O 1
ATOM 1552 N N . THR A 1 215 ? -12.851 10.436 12.205 1.00 82.38 215 THR A N 1
ATOM 1553 C CA . THR A 1 215 ? -12.544 11.323 13.337 1.00 82.38 215 THR A CA 1
ATOM 1554 C C . THR A 1 215 ? -12.376 10.545 14.639 1.00 82.38 215 THR A C 1
ATOM 1556 O O . THR A 1 215 ? -11.332 10.693 15.278 1.00 82.38 215 THR A O 1
ATOM 1559 N N . SER A 1 216 ? -13.335 9.677 14.985 1.00 84.06 216 SER A N 1
ATOM 1560 C CA . SER A 1 216 ? -13.241 8.783 16.150 1.00 84.06 216 SER A CA 1
ATOM 1561 C C . SER A 1 216 ? -12.030 7.851 16.023 1.00 84.06 216 SER A C 1
ATOM 1563 O O . SER A 1 216 ? -11.182 7.819 16.915 1.00 84.06 216 SER A O 1
ATOM 1565 N N . SER A 1 217 ? -11.834 7.216 14.861 1.00 84.56 217 SER A N 1
ATOM 1566 C CA . SER A 1 217 ? -10.682 6.333 14.639 1.00 84.56 217 SER A CA 1
ATOM 1567 C C . SER A 1 217 ? -9.337 7.047 14.795 1.00 84.56 217 SER A C 1
ATOM 1569 O O . SER A 1 217 ? -8.405 6.519 15.408 1.00 84.56 217 SER A O 1
ATOM 1571 N N . ARG A 1 218 ? -9.227 8.288 14.304 1.00 86.25 218 ARG A N 1
ATOM 1572 C CA . ARG A 1 218 ? -8.024 9.109 14.488 1.00 86.25 218 ARG A CA 1
ATOM 1573 C C . ARG A 1 218 ? -7.794 9.461 15.957 1.00 86.25 218 ARG A C 1
ATOM 1575 O O . ARG A 1 218 ? -6.640 9.440 16.382 1.00 86.25 218 ARG A O 1
ATOM 1582 N N . ARG A 1 219 ? -8.844 9.812 16.704 1.00 88.81 219 ARG A N 1
ATOM 1583 C CA . ARG A 1 219 ? -8.765 10.144 18.134 1.00 88.81 219 ARG A CA 1
ATOM 1584 C C . ARG A 1 219 ? -8.316 8.930 18.949 1.00 88.81 219 ARG A C 1
ATOM 1586 O O . ARG A 1 219 ? -7.288 9.009 19.616 1.00 88.81 219 ARG A O 1
ATOM 1593 N N . ILE A 1 220 ? -8.968 7.782 18.761 1.00 91.19 220 ILE A N 1
ATOM 1594 C CA . ILE A 1 220 ? -8.583 6.493 19.358 1.00 91.19 220 ILE A CA 1
ATOM 1595 C C . ILE A 1 220 ? -7.126 6.149 19.018 1.00 91.19 220 ILE A C 1
ATOM 1597 O O . ILE A 1 220 ? -6.310 5.884 19.899 1.00 91.19 220 ILE A O 1
ATOM 1601 N N . GLY A 1 221 ? -6.744 6.232 17.741 1.00 88.25 221 GLY A N 1
ATOM 1602 C CA . GLY A 1 221 ? -5.376 5.945 17.310 1.00 88.25 221 GLY A CA 1
ATOM 1603 C C . GLY A 1 221 ? -4.324 6.899 17.888 1.00 88.25 221 GLY A C 1
ATOM 1604 O O . GLY A 1 221 ? -3.166 6.508 18.036 1.00 88.25 221 GLY A O 1
ATOM 1605 N N . ARG A 1 222 ? -4.689 8.147 18.212 1.00 90.50 222 ARG A N 1
ATOM 1606 C CA . ARG A 1 222 ? -3.811 9.114 18.891 1.00 90.50 222 ARG A CA 1
ATOM 1607 C C . ARG A 1 222 ? -3.676 8.789 20.376 1.00 90.50 222 ARG A C 1
ATOM 1609 O O . ARG A 1 222 ? -2.538 8.742 20.844 1.00 90.50 222 ARG A O 1
ATOM 1616 N N . ALA A 1 223 ? -4.783 8.504 21.057 1.00 91.19 223 ALA A N 1
ATOM 1617 C CA . ALA A 1 223 ? -4.800 8.114 22.465 1.00 91.19 223 ALA A CA 1
ATOM 1618 C C . ALA A 1 223 ? -3.927 6.876 22.720 1.00 91.19 223 ALA A C 1
ATOM 1620 O O . ALA A 1 223 ? -2.988 6.927 23.506 1.00 91.19 223 ALA A O 1
ATOM 1621 N N . VAL A 1 224 ? -4.115 5.813 21.930 1.00 91.00 224 VAL A N 1
ATOM 1622 C CA . VAL A 1 224 ? -3.355 4.551 22.051 1.00 91.00 224 VAL A CA 1
ATOM 1623 C C . VAL A 1 224 ? -1.857 4.722 21.730 1.00 91.00 224 VAL A C 1
ATOM 1625 O O . VAL A 1 224 ? -1.016 3.917 22.123 1.00 91.00 224 VAL A O 1
ATOM 1628 N N . ARG A 1 225 ? -1.477 5.798 21.028 1.00 89.19 225 ARG A N 1
ATOM 1629 C CA . ARG A 1 225 ? -0.069 6.173 20.782 1.00 89.19 225 ARG A CA 1
ATOM 1630 C C . ARG A 1 225 ? 0.506 7.097 21.866 1.00 89.19 225 ARG A C 1
ATOM 1632 O O . ARG A 1 225 ? 1.612 7.618 21.677 1.00 89.19 225 ARG A O 1
ATOM 1639 N N . GLY A 1 226 ? -0.223 7.301 22.962 1.00 84.75 226 GLY A N 1
ATOM 1640 C CA . GLY A 1 226 ? 0.174 8.109 24.113 1.00 84.75 226 GLY A CA 1
ATOM 1641 C C . GLY A 1 226 ? 0.021 9.613 23.899 1.00 84.75 226 GLY A C 1
ATOM 1642 O O . GLY A 1 226 ? 0.800 10.381 24.454 1.00 84.75 226 GLY A O 1
ATOM 1643 N N . LYS A 1 227 ? -0.906 10.057 23.039 1.00 88.94 227 LYS A N 1
ATOM 1644 C CA . LYS A 1 227 ? -1.256 11.484 22.953 1.00 88.94 227 LYS A CA 1
ATOM 1645 C C . LYS A 1 227 ? -2.411 11.791 23.909 1.00 88.94 227 LYS A C 1
ATOM 1647 O O . LYS A 1 227 ? -3.325 10.974 23.974 1.00 88.94 227 LYS A O 1
ATOM 1652 N N . PRO A 1 228 ? -2.403 12.958 24.577 1.00 83.69 228 PRO A N 1
ATOM 1653 C CA . PRO A 1 228 ? -3.512 13.370 25.425 1.00 83.69 228 PRO A CA 1
ATOM 1654 C C . PRO A 1 228 ? -4.729 13.645 24.538 1.00 83.69 228 PRO A C 1
ATOM 1656 O O . PRO A 1 228 ? -4.750 14.603 23.767 1.00 83.69 228 PRO A O 1
ATOM 1659 N N . GLU A 1 229 ? -5.702 12.746 24.589 1.00 90.12 229 GLU A N 1
ATOM 1660 C CA . GLU A 1 229 ? -6.999 12.861 23.931 1.00 90.12 229 GLU A CA 1
ATOM 1661 C C . GLU A 1 229 ? -8.050 12.420 24.944 1.00 90.12 229 GLU A C 1
ATOM 1663 O O . GLU A 1 229 ? -7.911 11.359 25.553 1.00 90.12 229 GLU A O 1
ATOM 1668 N N . GLU A 1 230 ? -9.101 13.213 25.109 1.00 86.94 230 GLU A N 1
ATOM 1669 C CA . GLU A 1 230 ? -10.241 12.820 25.929 1.00 86.94 230 GLU A CA 1
ATOM 1670 C C . GLU A 1 230 ? -11.078 11.795 25.159 1.00 86.94 230 GLU A C 1
ATOM 1672 O O . GLU A 1 230 ? -11.543 12.052 24.043 1.00 86.94 230 GLU A O 1
ATOM 1677 N N . LEU A 1 231 ? -11.228 10.605 25.740 1.00 88.75 231 LEU A N 1
ATOM 1678 C CA . LEU A 1 231 ? -12.048 9.532 25.192 1.00 88.75 231 LEU A CA 1
ATOM 1679 C C . LEU A 1 231 ? -13.329 9.409 26.011 1.00 88.75 231 LEU A C 1
ATOM 1681 O O . LEU A 1 231 ? -13.291 9.408 27.240 1.00 88.75 231 LEU A O 1
ATOM 1685 N N . SER A 1 232 ? -14.462 9.256 25.324 1.00 90.56 232 SER A N 1
ATOM 1686 C CA . SER A 1 232 ? -15.679 8.781 25.979 1.00 90.56 232 SER A CA 1
ATOM 1687 C C . SER A 1 232 ? -15.463 7.349 26.503 1.00 90.56 232 SER A C 1
ATOM 1689 O O . SER A 1 232 ? -14.579 6.648 26.000 1.00 90.56 232 SER A O 1
ATOM 1691 N N . PRO A 1 233 ? -16.277 6.862 27.458 1.00 88.94 233 PRO A N 1
ATOM 1692 C CA . PRO A 1 233 ? -16.165 5.487 27.955 1.00 88.94 233 PRO A CA 1
ATOM 1693 C C . PRO A 1 233 ? -16.214 4.431 26.838 1.00 88.94 233 PRO A C 1
ATOM 1695 O O . PRO A 1 233 ? -15.473 3.452 26.862 1.00 88.94 233 PRO A O 1
ATOM 1698 N N . GLU A 1 234 ? -17.034 4.667 25.812 1.00 87.56 234 GLU A N 1
ATOM 1699 C CA . GLU A 1 234 ? -17.142 3.784 24.649 1.00 87.56 234 GLU A CA 1
ATOM 1700 C C . GLU A 1 234 ? -15.890 3.831 23.753 1.00 87.56 234 GLU A C 1
ATOM 1702 O O . GLU A 1 234 ? -15.406 2.796 23.292 1.00 87.56 234 GLU A O 1
ATOM 1707 N N . ASP A 1 235 ? -15.321 5.020 23.528 1.00 88.69 235 ASP A N 1
ATOM 1708 C CA . ASP A 1 235 ? -14.077 5.165 22.766 1.00 88.69 235 ASP A CA 1
ATOM 1709 C C . ASP A 1 235 ? -12.872 4.582 23.524 1.00 88.69 235 ASP A C 1
ATOM 1711 O O . ASP A 1 235 ? -11.954 4.064 22.887 1.00 88.69 235 ASP A O 1
ATOM 1715 N N . ALA A 1 236 ? -12.869 4.626 24.861 1.00 88.38 236 ALA A N 1
ATOM 1716 C CA . ALA A 1 236 ? -11.833 4.021 25.700 1.00 88.38 236 ALA A CA 1
ATOM 1717 C C . ALA A 1 236 ? -11.831 2.486 25.590 1.00 88.38 236 ALA A C 1
ATOM 1719 O O . ALA A 1 236 ? -10.782 1.871 25.395 1.00 88.38 236 ALA A O 1
ATOM 1720 N N . ASP A 1 237 ? -13.009 1.864 25.606 1.00 88.44 237 ASP A N 1
ATOM 1721 C CA . ASP A 1 237 ? -13.170 0.422 25.389 1.00 88.44 237 ASP A CA 1
ATOM 1722 C C . ASP A 1 237 ? -12.744 0.001 23.962 1.00 88.44 237 ASP A C 1
ATOM 1724 O O . ASP A 1 237 ? -11.984 -0.955 23.762 1.00 88.44 237 ASP A O 1
ATOM 1728 N N . ARG A 1 238 ? -13.121 0.780 22.938 1.00 89.06 238 ARG A N 1
ATOM 1729 C CA . ARG A 1 238 ? -12.630 0.586 21.557 1.00 89.06 238 ARG A CA 1
ATOM 1730 C C . ARG A 1 238 ? -11.112 0.770 21.447 1.00 89.06 238 ARG A C 1
ATOM 1732 O O . ARG A 1 238 ? -10.462 0.039 20.694 1.00 89.06 238 ARG A O 1
ATOM 1739 N N . ALA A 1 239 ? -10.536 1.713 22.191 1.00 90.25 239 ALA A N 1
ATOM 1740 C CA . ALA A 1 239 ? -9.098 1.958 22.236 1.00 90.25 239 ALA A CA 1
ATOM 1741 C C . ALA A 1 239 ? -8.328 0.773 22.827 1.00 90.25 239 ALA A C 1
ATOM 1743 O O . ALA A 1 239 ? -7.337 0.348 22.228 1.00 90.25 239 ALA A O 1
ATOM 1744 N N . ALA A 1 240 ? -8.813 0.190 23.926 1.00 89.75 240 ALA A N 1
ATOM 1745 C CA . ALA A 1 240 ? -8.235 -1.012 24.527 1.00 89.75 240 ALA A CA 1
ATOM 1746 C C . ALA A 1 240 ? -8.235 -2.194 23.538 1.00 89.75 240 ALA A C 1
ATOM 1748 O O . ALA A 1 240 ? -7.192 -2.802 23.271 1.00 89.75 240 ALA A O 1
ATOM 1749 N N . ARG A 1 241 ? -9.375 -2.456 22.883 1.00 88.94 241 ARG A N 1
ATOM 1750 C CA . ARG A 1 241 ? -9.483 -3.502 21.848 1.00 88.94 241 ARG A CA 1
ATOM 1751 C C . ARG A 1 241 ? -8.566 -3.268 20.657 1.00 88.94 241 ARG A C 1
ATOM 1753 O O . ARG A 1 241 ? -7.926 -4.202 20.173 1.00 88.94 241 ARG A O 1
ATOM 1760 N N . TYR A 1 242 ? -8.471 -2.030 20.183 1.00 90.19 242 TYR A N 1
ATOM 1761 C CA . TYR A 1 242 ? -7.549 -1.684 19.109 1.00 90.19 242 TYR A CA 1
ATOM 1762 C C . TYR A 1 242 ? -6.093 -1.914 19.517 1.00 90.19 242 TYR A C 1
ATOM 1764 O O . TYR A 1 242 ? -5.333 -2.512 18.752 1.00 90.19 242 TYR A O 1
ATOM 1772 N N . ALA A 1 243 ? -5.706 -1.493 20.722 1.00 90.88 243 ALA A N 1
ATOM 1773 C CA . ALA A 1 243 ? -4.349 -1.649 21.234 1.00 90.88 243 ALA A CA 1
ATOM 1774 C C . ALA A 1 243 ? -3.906 -3.121 21.294 1.00 90.88 243 ALA A C 1
ATOM 1776 O O . ALA A 1 243 ? -2.741 -3.419 21.024 1.00 90.88 243 ALA A O 1
ATOM 1777 N N . ALA A 1 244 ? -4.839 -4.046 21.541 1.00 89.06 244 ALA A N 1
ATOM 1778 C CA . ALA A 1 244 ? -4.576 -5.485 21.577 1.00 89.06 244 ALA A CA 1
ATOM 1779 C C . ALA A 1 244 ? -4.210 -6.105 20.209 1.00 89.06 244 ALA A C 1
ATOM 1781 O O . ALA A 1 244 ? -3.510 -7.117 20.167 1.00 89.06 244 ALA A O 1
ATOM 1782 N N . VAL A 1 245 ? -4.657 -5.522 19.088 1.00 88.31 245 VAL A N 1
ATOM 1783 C CA . VAL A 1 245 ? -4.432 -6.061 17.722 1.00 88.31 245 VAL A CA 1
ATOM 1784 C C . VAL A 1 245 ? -3.541 -5.178 16.846 1.00 88.31 245 VAL A C 1
ATOM 1786 O O . VAL A 1 245 ? -2.936 -5.646 15.877 1.00 88.31 245 VAL A O 1
ATOM 1789 N N . ALA A 1 246 ? -3.415 -3.896 17.187 1.00 88.00 246 ALA A N 1
ATOM 1790 C CA . ALA A 1 246 ? -2.644 -2.913 16.438 1.00 88.00 246 ALA A CA 1
ATOM 1791 C C . ALA A 1 246 ? -1.162 -3.287 16.229 1.00 88.00 246 ALA A C 1
ATOM 1793 O O . ALA A 1 246 ? -0.663 -3.038 15.130 1.00 88.00 246 ALA A O 1
ATOM 1794 N N . PRO A 1 247 ? -0.436 -3.911 17.183 1.00 88.19 247 PRO A N 1
ATOM 1795 C CA . PRO A 1 247 ? 0.951 -4.315 16.956 1.00 88.19 247 PRO A CA 1
ATOM 1796 C C . PRO A 1 247 ? 1.116 -5.300 15.793 1.00 88.19 247 PRO A C 1
ATOM 1798 O O . PRO A 1 247 ? 2.057 -5.170 15.010 1.00 88.19 247 PRO A O 1
ATOM 1801 N N . ASP A 1 248 ? 0.205 -6.262 15.650 1.00 86.44 248 ASP A N 1
ATOM 1802 C CA . ASP A 1 248 ? 0.269 -7.267 14.585 1.00 86.44 248 ASP A CA 1
ATOM 1803 C C . ASP A 1 248 ? -0.137 -6.687 13.231 1.00 86.44 248 ASP A C 1
ATOM 1805 O O . ASP A 1 248 ? 0.479 -6.989 12.206 1.00 86.44 248 ASP A O 1
ATOM 1809 N N . TRP A 1 249 ? -1.114 -5.779 13.229 1.00 84.75 249 TRP A N 1
ATOM 1810 C CA . TRP A 1 249 ? -1.465 -5.019 12.034 1.00 84.75 249 TRP A CA 1
ATOM 1811 C C . TRP A 1 249 ? -0.317 -4.115 11.564 1.00 84.75 249 TRP A C 1
ATOM 1813 O O . TRP A 1 249 ? 0.002 -4.092 10.375 1.00 84.75 249 TRP A O 1
ATOM 1823 N N . LEU A 1 250 ? 0.360 -3.423 12.485 1.00 84.56 250 LEU A N 1
ATOM 1824 C CA . LEU A 1 250 ? 1.520 -2.589 12.168 1.00 84.56 250 LEU A CA 1
ATOM 1825 C C . LEU A 1 250 ? 2.689 -3.409 11.615 1.00 84.56 250 LEU A C 1
ATOM 1827 O O . LEU A 1 250 ? 3.341 -2.960 10.680 1.00 84.56 250 LEU A O 1
ATOM 1831 N N . ARG A 1 251 ? 2.927 -4.631 12.114 1.00 84.06 251 ARG A N 1
ATOM 1832 C CA . ARG A 1 251 ? 3.926 -5.545 11.526 1.00 84.06 251 ARG A CA 1
ATOM 1833 C C . ARG A 1 251 ? 3.607 -5.885 10.071 1.00 84.06 251 ARG A C 1
ATOM 1835 O O . ARG A 1 251 ? 4.510 -5.874 9.238 1.00 84.06 251 ARG A O 1
ATOM 1842 N N . LEU A 1 252 ? 2.338 -6.161 9.765 1.00 81.31 252 LEU A N 1
ATOM 1843 C CA . LEU A 1 252 ? 1.893 -6.423 8.395 1.00 81.31 252 LEU A CA 1
ATOM 1844 C C . LEU A 1 252 ? 2.093 -5.189 7.497 1.00 81.31 252 LEU A C 1
ATOM 1846 O O . LEU A 1 252 ? 2.558 -5.326 6.367 1.00 81.31 252 LEU A O 1
ATOM 1850 N N . GLN A 1 253 ? 1.800 -3.984 8.001 1.00 77.44 253 GLN A N 1
ATOM 1851 C CA . GLN A 1 253 ? 2.084 -2.744 7.271 1.00 77.44 253 GLN A CA 1
ATOM 1852 C C . GLN A 1 253 ? 3.583 -2.552 7.029 1.00 77.44 253 GLN A C 1
ATOM 1854 O O . GLN A 1 253 ? 3.969 -2.226 5.911 1.00 77.44 253 GLN A O 1
ATOM 1859 N N . THR A 1 254 ? 4.434 -2.805 8.026 1.00 79.25 254 THR A N 1
ATOM 1860 C CA . THR A 1 254 ? 5.893 -2.731 7.866 1.00 79.25 254 THR A CA 1
ATOM 1861 C C . THR A 1 254 ? 6.385 -3.676 6.778 1.00 79.25 254 THR A C 1
ATOM 1863 O O . THR A 1 254 ? 7.178 -3.263 5.939 1.00 79.25 254 THR A O 1
ATOM 1866 N N . LEU A 1 255 ? 5.892 -4.918 6.738 1.00 76.56 255 LEU A N 1
ATOM 1867 C CA . LEU A 1 255 ? 6.241 -5.863 5.675 1.00 76.56 255 LEU A CA 1
ATOM 1868 C C . LEU A 1 255 ? 5.839 -5.333 4.294 1.00 76.56 255 LEU A C 1
ATOM 1870 O O . LEU A 1 255 ? 6.629 -5.402 3.357 1.00 76.56 255 LEU A O 1
ATOM 1874 N N . SER A 1 256 ? 4.629 -4.784 4.170 1.00 72.50 256 SER A N 1
ATOM 1875 C CA . SER A 1 256 ? 4.154 -4.187 2.916 1.00 72.50 256 SER A CA 1
ATOM 1876 C C . SER A 1 256 ? 5.030 -3.006 2.474 1.00 72.50 256 SER A C 1
ATOM 1878 O O . SER A 1 256 ? 5.358 -2.890 1.298 1.00 72.50 256 SER A O 1
ATOM 1880 N N . GLN A 1 257 ? 5.474 -2.159 3.406 1.00 70.38 257 GLN A N 1
ATOM 1881 C CA . GLN A 1 257 ? 6.377 -1.045 3.096 1.00 70.38 257 GLN A CA 1
ATOM 1882 C C . GLN A 1 257 ? 7.781 -1.526 2.702 1.00 70.38 257 GLN A C 1
ATOM 1884 O O . GLN A 1 257 ? 8.359 -1.022 1.744 1.00 70.38 257 GLN A O 1
ATOM 1889 N N . LEU A 1 258 ? 8.314 -2.538 3.392 1.00 73.75 258 LEU A N 1
ATOM 1890 C CA . LEU A 1 258 ? 9.616 -3.128 3.071 1.00 73.75 258 LEU A CA 1
ATOM 1891 C C . LEU A 1 258 ? 9.612 -3.840 1.714 1.00 73.75 258 LEU A C 1
ATOM 1893 O O . LEU A 1 258 ? 10.566 -3.715 0.956 1.00 73.75 258 LEU A O 1
ATOM 1897 N N . THR A 1 259 ? 8.532 -4.546 1.381 1.00 70.62 259 THR A N 1
ATOM 1898 C CA . THR A 1 259 ? 8.383 -5.195 0.068 1.00 70.62 259 THR A CA 1
ATOM 1899 C C . THR A 1 259 ? 8.236 -4.175 -1.060 1.00 70.62 259 THR A C 1
ATOM 1901 O O . THR A 1 259 ? 8.799 -4.383 -2.129 1.00 70.62 259 THR A O 1
ATOM 1904 N N . ASN A 1 260 ? 7.595 -3.026 -0.817 1.00 67.81 260 ASN A N 1
ATOM 1905 C CA . ASN A 1 260 ? 7.598 -1.908 -1.769 1.00 67.81 260 ASN A CA 1
ATOM 1906 C C . ASN A 1 260 ? 8.990 -1.295 -1.984 1.00 67.81 260 ASN A C 1
ATOM 1908 O O . ASN A 1 260 ? 9.296 -0.862 -3.093 1.00 67.81 260 ASN A O 1
ATOM 1912 N N . ALA A 1 261 ? 9.851 -1.286 -0.963 1.00 69.50 261 ALA A N 1
ATOM 1913 C CA . ALA A 1 261 ? 11.209 -0.753 -1.080 1.00 69.50 261 ALA A CA 1
ATOM 1914 C C . ALA A 1 261 ? 12.120 -1.587 -2.004 1.00 69.50 261 ALA A C 1
ATOM 1916 O O . ALA A 1 261 ? 13.137 -1.077 -2.469 1.00 69.50 261 ALA A O 1
ATOM 1917 N N . VAL A 1 262 ? 11.746 -2.833 -2.325 1.00 68.31 262 VAL A N 1
ATOM 1918 C CA . VAL A 1 262 ? 12.475 -3.690 -3.281 1.00 68.31 262 VAL A CA 1
ATOM 1919 C C . VAL A 1 262 ? 12.513 -3.062 -4.676 1.00 68.31 262 VAL A C 1
ATOM 1921 O O . VAL A 1 262 ? 13.526 -3.161 -5.360 1.00 68.31 262 VAL A O 1
ATOM 1924 N N . LEU A 1 263 ? 11.447 -2.369 -5.087 1.00 67.25 263 LEU A N 1
ATOM 1925 C CA . LEU A 1 263 ? 11.317 -1.811 -6.434 1.00 67.25 263 LEU A CA 1
ATOM 1926 C C . LEU A 1 263 ? 12.423 -0.781 -6.768 1.00 67.25 263 LEU A C 1
ATOM 1928 O O . LEU A 1 263 ? 13.155 -0.992 -7.733 1.00 67.25 263 LEU A O 1
ATOM 1932 N N . PRO A 1 264 ? 12.637 0.285 -5.974 1.00 64.88 264 PRO A N 1
ATOM 1933 C CA . PRO A 1 264 ? 13.729 1.229 -6.219 1.00 64.88 264 PRO A CA 1
ATOM 1934 C C . PRO A 1 264 ? 15.121 0.645 -5.957 1.00 64.88 264 PRO A C 1
ATOM 1936 O O . PRO A 1 264 ? 16.071 1.077 -6.602 1.00 64.88 264 PRO A O 1
ATOM 1939 N N . LEU A 1 265 ? 15.265 -0.345 -5.068 1.00 67.50 265 LEU A N 1
ATOM 1940 C CA . LEU A 1 265 ? 16.546 -1.037 -4.872 1.00 67.50 265 LEU A CA 1
ATOM 1941 C C . LEU A 1 265 ? 16.956 -1.828 -6.119 1.00 67.50 265 LEU A C 1
ATOM 1943 O O . LEU A 1 265 ? 18.119 -1.784 -6.511 1.00 67.50 265 LEU A O 1
ATOM 1947 N N . VAL A 1 266 ? 16.003 -2.491 -6.781 1.00 66.00 266 VAL A N 1
ATOM 1948 C CA . VAL A 1 266 ? 16.237 -3.156 -8.070 1.00 66.00 266 VAL A CA 1
ATOM 1949 C C . VAL A 1 266 ? 16.585 -2.139 -9.159 1.00 66.00 266 VAL A C 1
ATOM 1951 O O . VAL A 1 266 ? 17.507 -2.373 -9.940 1.00 66.00 266 VAL A O 1
ATOM 1954 N N . LEU A 1 267 ? 15.899 -0.993 -9.208 1.00 64.12 267 LEU A N 1
ATOM 1955 C CA . LEU A 1 267 ? 16.217 0.064 -10.175 1.00 64.12 267 LEU A CA 1
ATOM 1956 C C . LEU A 1 267 ? 17.630 0.631 -9.967 1.00 64.12 267 LEU A C 1
ATOM 1958 O O . LEU A 1 267 ? 18.347 0.837 -10.941 1.00 64.12 267 LEU A O 1
ATOM 1962 N N . ALA A 1 268 ? 18.067 0.822 -8.719 1.00 65.44 268 ALA A N 1
ATOM 1963 C CA . ALA A 1 268 ? 19.437 1.242 -8.437 1.00 65.44 268 ALA A CA 1
ATOM 1964 C C . ALA A 1 268 ? 20.474 0.156 -8.714 1.00 65.44 268 ALA A C 1
ATOM 1966 O O . ALA A 1 268 ? 21.533 0.478 -9.237 1.00 65.44 268 ALA A O 1
ATOM 1967 N N . ALA A 1 269 ? 20.185 -1.115 -8.425 1.00 64.94 269 ALA A N 1
ATOM 1968 C CA . ALA A 1 269 ? 21.093 -2.210 -8.763 1.00 64.94 269 ALA A CA 1
ATOM 1969 C C . ALA A 1 269 ? 21.365 -2.267 -10.275 1.00 64.94 269 ALA A C 1
ATOM 1971 O O . ALA A 1 269 ? 22.505 -2.446 -10.679 1.00 64.94 269 ALA A O 1
ATOM 1972 N N . ASN A 1 270 ? 20.346 -2.019 -11.105 1.00 60.62 270 ASN A N 1
ATOM 1973 C CA . ASN A 1 270 ? 20.510 -1.916 -12.559 1.00 60.62 270 ASN A CA 1
ATOM 1974 C C . ASN A 1 270 ? 21.258 -0.648 -13.007 1.00 60.62 270 ASN A C 1
ATOM 1976 O O . ASN A 1 270 ? 21.821 -0.623 -14.098 1.00 60.62 270 ASN A O 1
ATOM 1980 N N . ALA A 1 271 ? 21.278 0.397 -12.177 1.00 63.19 271 ALA A N 1
ATOM 1981 C CA . ALA A 1 271 ? 22.027 1.620 -12.440 1.00 63.19 271 ALA A CA 1
ATOM 1982 C C . ALA A 1 271 ? 23.533 1.460 -12.157 1.00 63.19 271 ALA A C 1
ATOM 1984 O O . ALA A 1 271 ? 24.354 2.112 -12.808 1.00 63.19 271 ALA A O 1
ATOM 1985 N N . VAL A 1 272 ? 23.903 0.591 -11.207 1.00 57.72 272 VAL A N 1
ATOM 1986 C CA . VAL A 1 272 ? 25.300 0.271 -10.884 1.00 57.72 272 VAL A CA 1
ATOM 1987 C C . VAL A 1 272 ? 25.925 -0.488 -12.061 1.00 57.72 272 VAL A C 1
ATOM 1989 O O . VAL A 1 272 ? 25.507 -1.591 -12.401 1.00 57.72 272 VAL A O 1
ATOM 1992 N N . GLY A 1 273 ? 26.920 0.126 -12.708 1.00 56.34 273 GLY A N 1
ATOM 1993 C CA . GLY A 1 273 ? 27.558 -0.407 -13.919 1.00 56.34 273 GLY A CA 1
ATOM 1994 C C . GLY A 1 273 ? 26.873 -0.002 -15.230 1.00 56.34 273 GLY A C 1
ATOM 1995 O O . GLY A 1 273 ? 27.141 -0.605 -16.266 1.00 56.34 273 GLY A O 1
ATOM 1996 N N . SER A 1 274 ? 25.970 0.983 -15.196 1.00 59.62 274 SER A N 1
ATOM 1997 C CA . SER A 1 274 ? 25.533 1.692 -16.402 1.00 59.62 274 SER A CA 1
ATOM 1998 C C . SER A 1 274 ? 26.388 2.939 -16.626 1.00 59.62 274 SER A C 1
ATOM 2000 O O . SER A 1 274 ? 26.550 3.732 -15.702 1.00 59.62 274 SER A O 1
ATOM 2002 N N . ASP A 1 275 ? 26.833 3.181 -17.861 1.00 58.06 275 ASP A N 1
ATOM 2003 C CA . ASP A 1 275 ? 27.429 4.467 -18.278 1.00 58.06 275 ASP A CA 1
ATOM 2004 C C . ASP A 1 275 ? 26.363 5.568 -18.455 1.00 58.06 275 ASP A C 1
ATOM 2006 O O . ASP A 1 275 ? 26.546 6.563 -19.157 1.00 58.06 275 ASP A O 1
ATOM 2010 N N . SER A 1 276 ? 25.194 5.395 -17.830 1.00 60.22 276 SER A N 1
ATOM 2011 C CA . SER A 1 276 ? 24.105 6.348 -17.939 1.00 60.22 276 SER A CA 1
ATOM 2012 C C . SER A 1 276 ? 24.380 7.557 -17.043 1.00 60.22 276 SER A C 1
ATOM 2014 O O . SER A 1 276 ? 24.619 7.425 -15.841 1.00 60.22 276 SER A O 1
ATOM 2016 N N . GLY A 1 277 ? 24.231 8.771 -17.586 1.00 63.78 277 GLY A N 1
ATOM 2017 C CA . GLY A 1 277 ? 24.258 10.017 -16.800 1.00 63.78 277 GLY A CA 1
ATOM 2018 C C . GLY A 1 277 ? 23.179 10.098 -15.702 1.00 63.78 277 GLY A C 1
ATOM 2019 O O . GLY A 1 277 ? 23.130 11.063 -14.945 1.00 63.78 277 GLY A O 1
ATOM 2020 N N . LEU A 1 278 ? 22.316 9.082 -15.597 1.00 63.78 278 LEU A N 1
ATOM 2021 C CA . LEU A 1 278 ? 21.245 8.946 -14.613 1.00 63.78 278 LEU A CA 1
ATOM 2022 C C . LEU A 1 278 ? 21.602 8.005 -13.456 1.00 63.78 278 LEU A C 1
ATOM 2024 O O . LEU A 1 278 ? 20.830 7.919 -12.501 1.00 63.78 278 LEU A O 1
ATOM 2028 N N . ALA A 1 279 ? 22.757 7.331 -13.490 1.00 67.00 279 ALA A N 1
ATOM 2029 C CA . ALA A 1 279 ? 23.150 6.388 -12.447 1.00 67.00 279 ALA A CA 1
ATOM 2030 C C . ALA A 1 27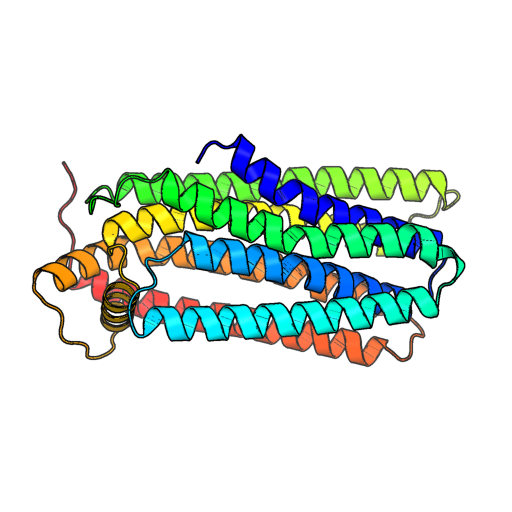9 ? 23.176 7.040 -11.054 1.00 67.00 279 ALA A C 1
ATOM 2032 O O . ALA A 1 279 ? 22.619 6.500 -10.097 1.00 67.00 279 ALA A O 1
ATOM 2033 N N . GLY A 1 280 ? 23.726 8.256 -10.959 1.00 66.62 280 GLY A N 1
ATOM 2034 C CA . GLY A 1 280 ? 23.724 9.041 -9.722 1.00 66.62 280 GLY A CA 1
ATOM 2035 C C . GLY A 1 280 ? 22.313 9.383 -9.230 1.00 66.62 280 GLY A C 1
ATOM 2036 O O . GLY A 1 280 ? 22.025 9.247 -8.043 1.00 66.62 280 GLY A O 1
ATOM 2037 N N . PHE A 1 281 ? 21.404 9.754 -10.137 1.00 67.12 281 PHE A N 1
ATOM 2038 C CA . PHE A 1 281 ? 20.008 10.040 -9.796 1.00 67.12 281 PHE A CA 1
ATOM 2039 C C . PHE A 1 281 ? 19.285 8.795 -9.260 1.00 67.12 281 PHE A C 1
ATOM 2041 O O . PHE A 1 281 ? 18.650 8.854 -8.207 1.00 67.12 281 PHE A O 1
ATOM 2048 N N . LEU A 1 282 ? 19.433 7.647 -9.928 1.00 66.12 282 LEU A N 1
ATOM 2049 C CA . LEU A 1 282 ? 18.813 6.384 -9.513 1.00 66.12 282 LEU A CA 1
ATOM 2050 C C . LEU A 1 282 ? 19.350 5.892 -8.160 1.00 66.12 282 LEU A C 1
ATOM 2052 O O . LEU A 1 282 ? 18.569 5.437 -7.320 1.00 66.12 282 LEU A O 1
ATOM 2056 N N . LEU A 1 283 ? 20.653 6.049 -7.909 1.00 70.94 283 LEU A N 1
ATOM 2057 C CA . LEU A 1 283 ? 21.269 5.754 -6.612 1.00 70.94 283 LEU A CA 1
ATOM 2058 C C . LEU A 1 283 ? 20.709 6.642 -5.497 1.00 70.94 283 LEU A C 1
ATOM 2060 O O . LEU A 1 283 ? 20.372 6.134 -4.427 1.00 70.94 283 LEU A O 1
ATOM 2064 N N . VAL A 1 284 ? 20.541 7.945 -5.748 1.00 73.06 284 VAL A N 1
ATOM 2065 C CA . VAL A 1 284 ? 19.912 8.866 -4.787 1.00 73.06 284 VAL A CA 1
ATOM 2066 C C . VAL A 1 284 ? 18.458 8.470 -4.526 1.00 73.06 284 VAL A C 1
ATOM 2068 O O . VAL A 1 284 ? 18.049 8.400 -3.368 1.00 73.06 284 VAL A O 1
ATOM 2071 N N . CYS A 1 285 ? 17.676 8.138 -5.557 1.00 67.19 285 CYS A N 1
ATOM 2072 C CA . CYS A 1 285 ? 16.298 7.667 -5.388 1.00 67.19 285 CYS A CA 1
ATOM 2073 C C . CYS A 1 285 ? 16.213 6.387 -4.544 1.00 67.19 285 CYS A C 1
ATOM 2075 O O . CYS A 1 285 ? 15.342 6.275 -3.672 1.00 67.19 285 CYS A O 1
ATOM 2077 N N . ALA A 1 286 ? 17.118 5.430 -4.752 1.00 70.81 286 ALA A N 1
ATOM 2078 C CA . ALA A 1 286 ? 17.167 4.221 -3.939 1.00 70.81 286 ALA A CA 1
ATOM 2079 C C . ALA A 1 286 ? 17.611 4.497 -2.505 1.00 70.81 286 ALA A C 1
ATOM 2081 O O . ALA A 1 286 ? 16.980 3.986 -1.579 1.00 70.81 286 ALA A O 1
ATOM 2082 N N . ALA A 1 287 ? 18.619 5.348 -2.302 1.00 73.25 287 ALA A N 1
ATOM 2083 C CA . ALA A 1 287 ? 19.055 5.767 -0.973 1.00 73.25 287 ALA A CA 1
ATOM 2084 C C . ALA A 1 287 ? 17.920 6.460 -0.206 1.00 73.25 287 ALA A C 1
ATOM 2086 O O . ALA A 1 287 ? 17.653 6.112 0.943 1.00 73.25 287 ALA A O 1
ATOM 2087 N N . LEU A 1 288 ? 17.189 7.374 -0.853 1.00 74.31 288 LEU A N 1
ATOM 2088 C CA . LEU A 1 288 ? 16.027 8.046 -0.268 1.00 74.31 288 LEU A CA 1
ATOM 2089 C C . LEU A 1 288 ? 14.895 7.068 0.044 1.00 74.31 288 LEU A C 1
ATOM 2091 O O . LEU A 1 288 ? 14.273 7.166 1.105 1.00 74.31 288 LEU A O 1
ATOM 2095 N N . THR A 1 289 ? 14.632 6.098 -0.835 1.00 72.38 289 THR A N 1
ATOM 2096 C CA . THR A 1 289 ? 13.589 5.101 -0.569 1.00 72.38 289 THR A CA 1
ATOM 2097 C C . THR A 1 289 ? 13.979 4.192 0.589 1.00 72.38 289 THR A C 1
ATOM 2099 O O . THR A 1 289 ? 13.169 3.963 1.487 1.00 72.38 289 THR A O 1
ATOM 2102 N N . LEU A 1 290 ? 15.227 3.724 0.624 1.00 76.75 290 LEU A N 1
ATOM 2103 C CA . LEU A 1 290 ? 15.744 2.925 1.728 1.00 76.75 290 LEU A CA 1
ATOM 2104 C C . LEU A 1 290 ? 15.697 3.716 3.040 1.00 76.75 290 LEU A C 1
ATOM 2106 O O . LEU A 1 290 ? 15.199 3.203 4.039 1.00 76.75 290 LEU A O 1
ATOM 2110 N N . ALA A 1 291 ? 16.122 4.982 3.033 1.00 78.50 291 ALA A N 1
ATOM 2111 C CA . ALA A 1 291 ? 16.041 5.870 4.189 1.00 78.50 291 ALA A CA 1
ATOM 2112 C C . ALA A 1 291 ? 14.593 6.063 4.663 1.00 78.50 291 ALA A C 1
ATOM 2114 O O . ALA A 1 291 ? 14.321 5.990 5.862 1.00 78.50 291 ALA A O 1
ATOM 2115 N N . THR A 1 292 ? 13.643 6.238 3.741 1.00 74.25 292 THR A N 1
ATOM 2116 C CA . THR A 1 292 ? 12.212 6.361 4.059 1.00 74.25 292 THR A CA 1
ATOM 2117 C C . THR A 1 292 ? 11.662 5.066 4.653 1.00 74.25 292 THR A C 1
ATOM 2119 O O . THR A 1 292 ? 10.978 5.100 5.676 1.00 74.25 292 THR A O 1
ATOM 2122 N N . ALA A 1 293 ? 12.000 3.913 4.069 1.00 76.31 293 ALA A N 1
ATOM 2123 C CA . ALA A 1 293 ? 11.584 2.603 4.560 1.00 76.31 293 ALA A CA 1
ATOM 2124 C C . ALA A 1 293 ? 12.155 2.317 5.958 1.00 76.31 293 ALA A C 1
ATOM 2126 O O . ALA A 1 293 ? 11.415 1.918 6.858 1.00 76.31 293 ALA A O 1
ATOM 2127 N N . LEU A 1 294 ? 13.444 2.588 6.181 1.00 80.50 294 LEU A N 1
ATOM 2128 C CA . LEU A 1 294 ? 14.094 2.448 7.486 1.00 80.50 294 LEU A CA 1
ATOM 2129 C C . LEU A 1 294 ? 13.491 3.403 8.520 1.00 80.50 294 LEU A C 1
ATOM 2131 O O . LEU A 1 294 ? 13.165 2.981 9.630 1.00 80.50 294 LEU A O 1
ATOM 2135 N N . THR A 1 295 ? 13.263 4.663 8.148 1.00 81.31 295 THR A N 1
ATOM 2136 C CA . THR A 1 295 ? 12.600 5.649 9.013 1.00 81.31 295 THR A CA 1
ATOM 2137 C C . THR A 1 295 ? 11.200 5.174 9.391 1.00 81.31 295 THR A C 1
ATOM 2139 O O . THR A 1 295 ? 10.838 5.197 10.568 1.00 81.31 295 THR A O 1
ATOM 2142 N N . ALA A 1 296 ? 10.425 4.660 8.433 1.00 77.88 296 ALA A N 1
ATOM 2143 C CA . ALA A 1 296 ? 9.114 4.082 8.696 1.00 77.88 296 ALA A CA 1
ATOM 2144 C C . ALA A 1 296 ? 9.201 2.897 9.671 1.00 77.88 296 ALA A C 1
ATOM 2146 O O . ALA A 1 296 ? 8.438 2.855 10.633 1.00 77.88 296 ALA A O 1
ATOM 2147 N N . VAL A 1 297 ? 10.159 1.977 9.498 1.00 81.50 297 VAL A N 1
ATOM 2148 C CA . VAL A 1 297 ? 10.386 0.851 10.426 1.00 81.50 297 VAL A CA 1
ATOM 2149 C C . VAL A 1 297 ? 10.677 1.351 11.842 1.00 81.50 297 VAL A C 1
ATOM 2151 O O . VAL A 1 297 ? 10.095 0.841 12.804 1.00 81.50 297 VAL A O 1
ATOM 2154 N N . VAL A 1 298 ? 11.554 2.346 11.988 1.00 85.00 298 VAL A N 1
ATOM 2155 C CA . VAL A 1 298 ? 11.917 2.928 13.290 1.00 85.00 298 VAL A CA 1
ATOM 2156 C C . VAL A 1 298 ? 10.702 3.585 13.946 1.00 85.00 298 VAL A C 1
ATOM 2158 O O . VAL A 1 298 ? 10.384 3.280 15.099 1.00 85.00 298 VAL A O 1
ATOM 2161 N N . LEU A 1 299 ? 9.973 4.423 13.204 1.00 84.25 299 LEU A N 1
ATOM 2162 C CA . LEU A 1 299 ? 8.765 5.090 13.691 1.00 84.25 299 LEU A CA 1
ATOM 2163 C C . LEU A 1 299 ? 7.684 4.081 14.093 1.00 84.25 299 LEU A C 1
ATOM 2165 O O . LEU A 1 299 ? 7.089 4.212 15.164 1.00 84.25 299 LEU A O 1
ATOM 2169 N N . ILE A 1 300 ? 7.454 3.047 13.279 1.00 85.50 300 ILE A N 1
ATOM 2170 C CA . ILE A 1 300 ? 6.472 1.996 13.568 1.00 85.50 300 ILE A CA 1
ATOM 2171 C C . ILE A 1 300 ? 6.882 1.207 14.813 1.00 85.50 300 ILE A C 1
ATOM 2173 O O . ILE A 1 300 ? 6.041 0.970 15.677 1.00 85.50 300 ILE A O 1
ATOM 2177 N N . ARG A 1 301 ? 8.164 0.856 14.976 1.00 85.81 301 ARG A N 1
ATOM 2178 C CA . ARG A 1 301 ? 8.657 0.191 16.196 1.00 85.81 301 ARG A CA 1
ATOM 2179 C C . ARG A 1 301 ? 8.432 1.041 17.444 1.00 85.81 301 ARG A C 1
ATOM 2181 O O . ARG A 1 301 ? 7.980 0.512 18.459 1.00 85.81 301 ARG A O 1
ATOM 2188 N N . GLY A 1 302 ? 8.703 2.343 17.369 1.00 86.50 302 GLY A N 1
ATOM 2189 C CA . GLY A 1 302 ? 8.418 3.282 18.455 1.00 86.50 302 GLY A CA 1
ATOM 2190 C C . GLY A 1 302 ? 6.929 3.324 18.805 1.00 86.50 302 GLY A C 1
ATOM 2191 O O . GLY A 1 302 ? 6.563 3.222 19.975 1.00 86.50 302 GLY A O 1
ATOM 2192 N N . GLN A 1 303 ? 6.059 3.384 17.794 1.00 86.31 303 GLN A N 1
ATOM 2193 C CA . GLN A 1 303 ? 4.608 3.329 17.991 1.00 86.31 303 GLN A CA 1
ATOM 2194 C C . GLN A 1 303 ? 4.164 2.003 18.611 1.00 86.31 303 GLN A C 1
ATOM 2196 O O . GLN A 1 303 ? 3.390 2.019 19.560 1.00 86.31 303 GLN A O 1
ATOM 2201 N N . MET A 1 304 ? 4.689 0.865 18.150 1.00 88.75 304 MET A N 1
ATOM 2202 C CA . MET A 1 304 ? 4.362 -0.449 18.709 1.00 88.75 304 MET A CA 1
ATOM 2203 C C . MET A 1 304 ? 4.670 -0.541 20.203 1.00 88.75 304 MET A C 1
ATOM 2205 O O . MET A 1 304 ? 3.894 -1.146 20.933 1.00 88.75 304 MET A O 1
ATOM 2209 N N . ARG A 1 305 ? 5.778 0.052 20.671 1.00 89.50 305 ARG A N 1
ATOM 2210 C CA . ARG A 1 305 ? 6.103 0.082 22.107 1.00 89.50 305 ARG A CA 1
ATOM 2211 C C . ARG A 1 305 ? 5.029 0.818 22.907 1.00 89.50 305 ARG A C 1
ATOM 2213 O O . ARG A 1 305 ? 4.545 0.275 23.891 1.00 89.50 305 ARG A O 1
ATOM 2220 N N . ARG A 1 306 ? 4.613 2.001 22.446 1.00 89.56 306 ARG A N 1
ATOM 2221 C CA . ARG A 1 306 ? 3.569 2.806 23.108 1.00 89.56 306 ARG A CA 1
ATOM 2222 C C . ARG A 1 306 ? 2.215 2.103 23.117 1.00 89.56 306 ARG A C 1
ATOM 2224 O O . ARG A 1 306 ? 1.555 2.059 24.142 1.00 89.56 306 ARG A O 1
ATOM 2231 N N . ILE A 1 307 ? 1.853 1.492 21.993 1.00 90.44 307 ILE A N 1
ATOM 2232 C CA . ILE A 1 307 ? 0.602 0.740 21.852 1.00 90.44 307 ILE A CA 1
ATOM 2233 C C . ILE A 1 307 ? 0.583 -0.470 22.796 1.00 90.44 307 ILE A C 1
ATOM 2235 O O . ILE A 1 307 ? -0.439 -0.753 23.408 1.00 90.44 307 ILE A O 1
ATOM 2239 N N . ARG A 1 308 ? 1.713 -1.177 22.940 1.00 91.00 308 ARG A N 1
ATOM 2240 C CA . ARG A 1 308 ? 1.833 -2.298 23.886 1.00 91.00 308 ARG A CA 1
ATOM 2241 C C . ARG A 1 308 ? 1.737 -1.852 25.339 1.00 91.00 308 ARG A C 1
ATOM 2243 O O . ARG A 1 308 ? 1.109 -2.556 26.114 1.00 91.00 308 ARG A O 1
ATOM 2250 N N . ALA A 1 309 ? 2.343 -0.717 25.689 1.00 91.44 309 ALA A N 1
ATOM 2251 C CA . ALA A 1 309 ? 2.206 -0.142 27.025 1.00 91.44 309 ALA A CA 1
ATOM 2252 C C . ALA A 1 309 ? 0.733 0.179 27.323 1.00 91.44 309 ALA A C 1
ATOM 2254 O O . ALA A 1 309 ? 0.191 -0.310 28.306 1.00 91.44 309 ALA A O 1
ATOM 2255 N N . TYR A 1 310 ? 0.051 0.855 26.392 1.00 90.88 310 TYR A N 1
ATOM 2256 C CA . TYR A 1 310 ? -1.377 1.147 26.519 1.00 90.88 310 TYR A CA 1
ATOM 2257 C C . TYR A 1 310 ? -2.228 -0.125 26.678 1.00 90.88 310 TYR A C 1
ATOM 2259 O O . TYR A 1 310 ? -3.105 -0.177 27.534 1.00 90.88 310 TYR A O 1
ATOM 2267 N N . ALA A 1 311 ? -1.955 -1.169 25.885 1.00 89.56 311 ALA A N 1
ATOM 2268 C CA . ALA A 1 311 ? -2.658 -2.451 25.976 1.00 89.56 311 ALA A CA 1
ATOM 2269 C C . ALA A 1 311 ? -2.410 -3.191 27.304 1.00 89.56 311 ALA A C 1
ATOM 2271 O O . ALA A 1 311 ? -3.276 -3.935 27.751 1.00 89.56 311 ALA A O 1
ATOM 2272 N N . ALA A 1 312 ? -1.235 -3.012 27.916 1.00 90.38 312 ALA A N 1
ATOM 2273 C CA . ALA A 1 312 ? -0.916 -3.593 29.217 1.00 90.38 312 ALA A CA 1
ATOM 2274 C C . ALA A 1 312 ? -1.640 -2.867 30.362 1.00 90.38 312 ALA A C 1
ATOM 2276 O O . ALA A 1 312 ? -2.077 -3.510 31.310 1.00 90.38 312 ALA A O 1
ATOM 2277 N N . GLU A 1 313 ? -1.797 -1.546 30.253 1.00 90.62 313 GLU A N 1
ATOM 2278 C CA . GLU A 1 313 ? -2.549 -0.721 31.208 1.00 90.62 313 GLU A CA 1
ATOM 2279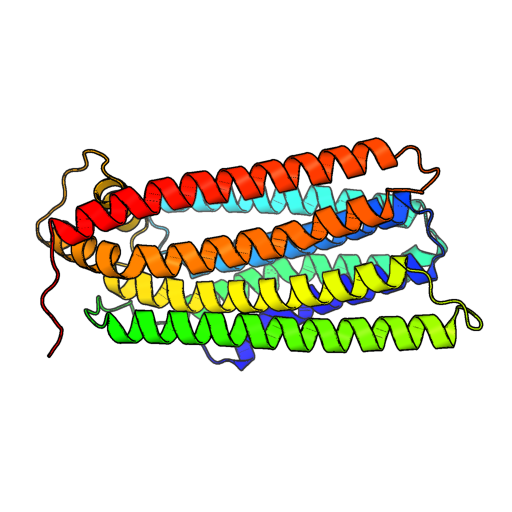 C C . GLU A 1 313 ? -4.069 -0.922 31.092 1.00 90.62 313 GLU A C 1
ATOM 2281 O O . GLU A 1 313 ? -4.788 -0.775 32.076 1.00 90.62 313 GLU A O 1
ATOM 2286 N N . HIS A 1 314 ? -4.558 -1.288 29.902 1.00 89.50 314 HIS A N 1
ATOM 2287 C CA . HIS A 1 314 ? -5.983 -1.449 29.597 1.00 89.50 314 HIS A CA 1
ATOM 2288 C C . HIS A 1 314 ? -6.267 -2.854 29.036 1.00 89.50 314 HIS A C 1
ATOM 2290 O O . HIS A 1 314 ? -6.556 -2.998 27.840 1.00 89.50 314 HIS A O 1
ATOM 2296 N N . PRO A 1 315 ? -6.150 -3.913 29.860 1.00 84.94 315 PRO A N 1
ATOM 2297 C CA . PRO A 1 315 ? -6.345 -5.281 29.405 1.00 84.94 315 PRO A CA 1
ATOM 2298 C C . PRO A 1 315 ? -7.797 -5.519 28.978 1.00 84.94 315 PRO A C 1
ATOM 2300 O O . PRO A 1 315 ? -8.743 -5.175 29.684 1.00 84.94 315 PRO A O 1
ATOM 2303 N N . VAL A 1 316 ? -7.970 -6.149 27.816 1.00 83.12 316 VAL A N 1
ATOM 2304 C CA . VAL A 1 316 ? -9.286 -6.560 27.317 1.00 83.12 316 VAL A CA 1
ATOM 2305 C C . VAL A 1 316 ? -9.579 -7.972 27.831 1.00 83.12 316 VAL A C 1
ATOM 2307 O O . VAL A 1 316 ? -8.736 -8.853 27.632 1.00 83.12 316 VAL A O 1
ATOM 2310 N N . PRO A 1 317 ? -10.738 -8.220 28.468 1.00 72.56 317 PRO A N 1
ATOM 2311 C CA . PRO A 1 317 ? -11.102 -9.554 28.931 1.00 72.56 317 PRO A CA 1
ATOM 2312 C C . PRO A 1 317 ? -11.155 -10.542 27.761 1.00 72.56 317 PRO A C 1
ATOM 2314 O O . PRO A 1 317 ? -11.564 -10.192 26.650 1.00 72.56 317 PRO A O 1
ATOM 2317 N N . ALA A 1 318 ? -10.711 -11.777 28.009 1.00 61.31 318 ALA A N 1
ATOM 2318 C CA . ALA A 1 318 ? -10.754 -12.836 27.010 1.00 61.31 318 ALA A CA 1
ATOM 2319 C C . ALA A 1 318 ? -12.201 -13.040 26.541 1.00 61.31 318 ALA A C 1
ATOM 2321 O O . ALA A 1 318 ? -13.123 -13.104 27.354 1.00 61.31 318 ALA A O 1
ATOM 2322 N N . THR A 1 319 ? -12.395 -13.090 25.225 1.00 59.16 319 THR A N 1
ATOM 2323 C CA . THR A 1 319 ? -13.698 -13.407 24.641 1.00 59.16 319 THR A CA 1
ATOM 2324 C C . THR A 1 319 ? -13.968 -14.893 24.925 1.00 59.16 319 THR A C 1
ATOM 2326 O O . THR A 1 319 ? -13.073 -15.693 24.648 1.00 59.16 319 THR A O 1
ATOM 2329 N N . PRO A 1 320 ? -15.102 -15.253 25.555 1.00 47.12 320 PRO A N 1
ATOM 2330 C CA . PRO A 1 320 ? -15.423 -16.639 25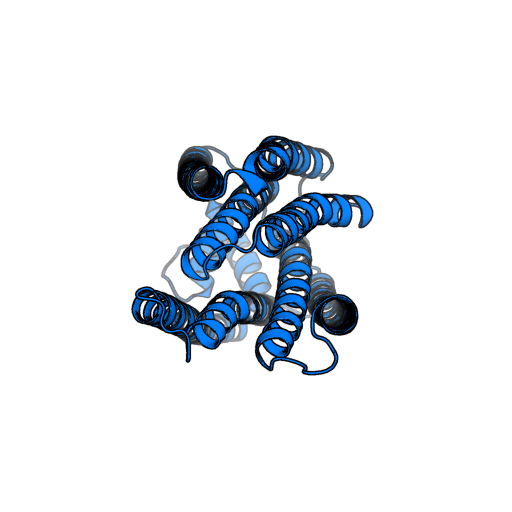.900 1.00 47.12 320 PRO A CA 1
ATOM 2331 C C . PRO A 1 320 ? -15.642 -17.525 24.670 1.00 47.12 320 PRO A C 1
ATOM 2333 O O . PRO A 1 320 ? -16.045 -16.986 23.611 1.00 47.12 320 PRO A O 1
#